Protein AF-A0A2V9ZLN4-F1 (afdb_monomer)

Radius of gyration: 21.61 Å; Cα contacts (8 Å, |Δi|>4): 252; chains: 1; bounding box: 45×54×57 Å

Solvent-accessible surface area (backbone atoms only — not comparable to full-atom values): 14907 Å² total; per-residue (Å²): 130,75,63,64,68,60,51,52,52,53,51,51,52,40,50,74,38,64,51,46,53,49,60,72,47,48,89,71,52,49,74,68,59,47,50,53,50,40,52,50,48,26,69,75,69,60,37,56,53,68,60,39,57,75,42,69,75,56,79,47,63,69,56,48,27,49,51,55,38,48,95,75,58,26,28,30,10,39,45,20,51,87,31,64,34,61,52,95,75,45,84,88,84,54,76,96,71,44,34,31,57,70,66,51,46,60,61,54,55,51,53,51,53,48,43,40,44,67,73,69,58,54,81,73,93,68,84,85,66,93,43,69,68,72,67,77,72,64,77,60,50,93,80,83,52,86,55,68,95,78,76,61,75,73,63,66,91,82,55,83,86,74,62,53,68,59,51,38,52,51,37,70,77,33,82,81,57,69,45,79,47,80,32,12,77,33,10,58,75,69,34,47,68,58,54,53,49,53,67,73,64,45,82,61,56,73,85,58,47,73,35,56,45,78,47,77,40,96,19,16,61,61,48,76,73,34,65,90,43,46,69,57,52,51,50,55,50,50,52,51,52,62,73,68,49,81,78,82,131

Nearest PDB structures (foldseek):
  7a4h-assembly1_BF  TM=5.283E-01  e=4.189E+00  Lambdavirus lambda
  5bq3-assembly4_D  TM=4.288E-01  e=8.549E+00  Schaalia dentiphila ATCC 17982
  5zyo-assembly2_D  TM=2.808E-01  e=5.985E+00  Escherichia coli K-12

Mean predicted aligned error: 6.32 Å

Foldseek 3Di:
DPDPVVLVVVVLCCCVPLLVVVVVCQPVDDPVSQVVLLVVCCVSLVFDSVLCVVCSVDDALQSSQQGNCVVVQWGAAQQFRVFIDHDPVGRDDDDRDGRVCVVPVVVVVVVVVCCCCPVVVDDDPDDDDPDPVVVVPDFDDLPPDTADPPPPDHDCPPDDRDCLQVVLVVCVVPVLDAEEAEAECRNNPCHPSNVVVSLVPSPDDPSSSVSYHYHYAPTGNPRVPPVVCVVVVVVVVVVNVVVSDDDDD

Secondary structure (DSSP, 8-state):
---HHHHHHHHHHHIIIIIHHHHHHGGG--HHHHHHHHHHHHHHH---HHHHHHTTT---HHHHHHHTBGGGTBEEPSS-TT-EE--TT-SSS-----HHHHHHHHHHHHHHHHIIIIIS----SS---SSGGGGS-----SSSSPPPTT-----STT-----HHHHHHHHHH-TT--EEEEEETT-SSS-HHHHHHHHHTS---HHHHTTEEEEEESS-SSGGG-GGGHHHHHHHHHHHHHHHS----

Structure (mmCIF, N/CA/C/O backbone):
data_AF-A0A2V9ZLN4-F1
#
_entry.id   AF-A0A2V9ZLN4-F1
#
loop_
_atom_site.group_PDB
_atom_site.id
_atom_site.type_symbol
_atom_site.label_atom_id
_atom_site.label_alt_id
_atom_site.label_comp_id
_atom_site.label_asym_id
_atom_site.label_entity_id
_atom_site.label_seq_id
_atom_site.pdbx_PDB_ins_code
_atom_site.Cartn_x
_atom_site.Cartn_y
_atom_site.Cartn_z
_atom_site.occupancy
_atom_site.B_iso_or_equiv
_atom_site.auth_seq_id
_atom_site.auth_comp_id
_atom_site.auth_asym_id
_atom_site.auth_atom_id
_atom_site.pdbx_PDB_model_num
ATOM 1 N N . MET A 1 1 ? -22.320 1.694 -6.713 1.00 47.25 1 MET A N 1
ATOM 2 C CA . MET A 1 1 ? -21.205 2.482 -6.149 1.00 47.25 1 MET A CA 1
ATOM 3 C C . MET A 1 1 ? -20.929 3.628 -7.096 1.00 47.25 1 MET A C 1
ATOM 5 O O . MET A 1 1 ? -20.948 3.410 -8.301 1.00 47.25 1 MET A O 1
ATOM 9 N N . GLN A 1 2 ? -20.765 4.831 -6.552 1.00 59.44 2 GLN A N 1
ATOM 10 C CA . GLN A 1 2 ? -20.242 5.986 -7.281 1.00 59.44 2 GLN A CA 1
ATOM 11 C C . GLN A 1 2 ? -18.880 5.629 -7.904 1.00 59.44 2 GLN A C 1
ATOM 13 O O . GLN A 1 2 ? -18.232 4.685 -7.458 1.00 59.44 2 GLN A O 1
ATOM 18 N N . ASP A 1 3 ? -18.493 6.346 -8.957 1.00 86.69 3 ASP A N 1
ATOM 19 C CA . ASP A 1 3 ? -17.202 6.233 -9.645 1.00 86.69 3 ASP A CA 1
ATOM 20 C C . ASP A 1 3 ? -16.037 5.970 -8.663 1.00 86.69 3 ASP A C 1
ATOM 22 O O . ASP A 1 3 ? -15.660 6.841 -7.877 1.00 86.69 3 ASP A O 1
ATOM 26 N N . ALA A 1 4 ? -15.477 4.753 -8.701 1.00 87.88 4 ALA A N 1
ATOM 27 C CA . ALA A 1 4 ? -14.423 4.322 -7.782 1.00 87.88 4 ALA A CA 1
ATOM 28 C C . ALA A 1 4 ? -13.141 5.158 -7.927 1.00 87.88 4 ALA A C 1
ATOM 30 O O . ALA A 1 4 ? -12.423 5.357 -6.948 1.00 87.88 4 ALA A O 1
ATOM 31 N N . GLY A 1 5 ? -12.859 5.675 -9.128 1.00 90.62 5 GLY A N 1
ATOM 32 C CA . GLY A 1 5 ? -11.740 6.584 -9.359 1.00 90.62 5 GLY A CA 1
ATOM 33 C C . GLY A 1 5 ? -11.952 7.906 -8.630 1.00 90.62 5 GLY A C 1
ATOM 34 O O . GLY A 1 5 ? -11.067 8.354 -7.898 1.00 90.62 5 GLY A O 1
ATOM 35 N N . ARG A 1 6 ? -13.157 8.475 -8.746 1.00 93.88 6 ARG A N 1
ATOM 36 C CA . ARG A 1 6 ? -13.540 9.695 -8.025 1.00 93.88 6 ARG A CA 1
ATOM 37 C C . ARG A 1 6 ? -13.456 9.512 -6.511 1.00 93.88 6 ARG A C 1
ATOM 39 O O . ARG A 1 6 ? -12.855 10.346 -5.841 1.00 93.88 6 ARG A O 1
ATOM 46 N N . THR A 1 7 ? -14.000 8.417 -5.979 1.00 94.00 7 THR A N 1
ATOM 47 C CA . THR A 1 7 ? -13.938 8.142 -4.536 1.00 94.00 7 THR A CA 1
ATOM 48 C C . THR A 1 7 ? -12.495 7.987 -4.053 1.00 94.00 7 THR A C 1
ATOM 50 O O . THR A 1 7 ? -12.144 8.548 -3.022 1.00 94.00 7 THR A O 1
ATOM 53 N N . ARG A 1 8 ? -11.614 7.300 -4.794 1.00 94.00 8 ARG A N 1
ATOM 54 C CA . ARG A 1 8 ? -10.193 7.189 -4.410 1.00 94.00 8 ARG A CA 1
ATOM 55 C C . ARG A 1 8 ? -9.497 8.550 -4.357 1.00 94.00 8 ARG A C 1
ATOM 57 O O . ARG A 1 8 ? -8.726 8.788 -3.434 1.00 94.00 8 ARG A O 1
ATOM 64 N N . GLN A 1 9 ? -9.763 9.435 -5.319 1.00 95.06 9 GLN A N 1
ATOM 65 C CA . GLN A 1 9 ? -9.191 10.786 -5.326 1.00 95.06 9 GLN A CA 1
ATOM 66 C C . GLN A 1 9 ? -9.690 11.624 -4.145 1.00 95.06 9 GLN A C 1
ATOM 68 O O . GLN A 1 9 ? -8.885 12.257 -3.467 1.00 95.06 9 GLN A O 1
ATOM 73 N N . GLU A 1 10 ? -10.995 11.583 -3.872 1.00 96.56 10 GLU A N 1
ATOM 74 C CA . GLU A 1 10 ? -11.614 12.239 -2.715 1.00 96.56 10 GLU A CA 1
ATOM 75 C C . GLU A 1 10 ? -10.978 11.765 -1.400 1.00 96.56 10 GLU A C 1
ATOM 77 O O . GLU A 1 10 ? -10.536 12.581 -0.590 1.00 96.56 10 GLU A O 1
ATOM 82 N N . VAL A 1 11 ? -10.857 10.447 -1.214 1.00 96.88 11 VAL A N 1
ATOM 83 C CA . VAL A 1 11 ? -10.265 9.856 -0.006 1.00 96.88 11 VAL A CA 1
ATOM 84 C C . VAL A 1 11 ? -8.781 10.189 0.113 1.00 96.88 11 VAL A C 1
ATOM 86 O O . VAL A 1 11 ? -8.325 10.503 1.208 1.00 96.88 11 VAL A O 1
ATOM 89 N N . ALA A 1 12 ? -8.026 10.173 -0.989 1.00 96.44 12 ALA A N 1
ATOM 90 C CA . ALA A 1 12 ? -6.611 10.538 -0.975 1.00 96.44 12 ALA A CA 1
ATOM 91 C C . ALA A 1 12 ? -6.402 12.003 -0.559 1.00 96.44 12 ALA A C 1
ATOM 93 O O . ALA A 1 12 ? -5.535 12.288 0.265 1.00 96.44 12 ALA A O 1
ATOM 94 N N . GLN A 1 13 ? -7.221 12.925 -1.076 1.00 97.44 13 GLN A N 1
ATOM 95 C CA . GLN A 1 13 ? -7.180 14.335 -0.678 1.00 97.44 13 GLN A CA 1
ATOM 96 C C . GLN A 1 13 ? -7.549 14.519 0.793 1.00 97.44 13 GLN A C 1
ATOM 98 O O . GLN A 1 13 ? -6.888 15.270 1.507 1.00 97.44 13 GLN A O 1
ATOM 103 N N . TRP A 1 14 ? -8.579 13.814 1.260 1.00 98.12 14 TRP A N 1
ATOM 104 C CA . TRP A 1 14 ? -8.990 13.866 2.657 1.00 98.12 14 TRP A CA 1
ATOM 105 C C . TRP A 1 14 ? -7.914 13.306 3.602 1.00 98.12 14 TRP A C 1
ATOM 107 O O . TRP A 1 14 ? -7.600 13.940 4.611 1.00 98.12 14 TRP A O 1
ATOM 117 N N . ALA A 1 15 ? -7.303 12.171 3.247 1.00 97.31 15 ALA A N 1
ATOM 118 C CA . ALA A 1 15 ? -6.240 11.533 4.020 1.00 97.31 15 ALA A CA 1
ATOM 119 C C . ALA A 1 15 ? -5.004 12.440 4.154 1.00 97.31 15 ALA A C 1
ATOM 121 O O . ALA A 1 15 ? -4.474 12.601 5.250 1.00 97.31 15 ALA A O 1
ATOM 122 N N . MET A 1 16 ? -4.589 13.074 3.052 1.00 96.81 16 MET A N 1
ATOM 123 C CA . MET A 1 16 ? -3.451 14.004 3.010 1.00 96.81 16 MET A CA 1
ATOM 124 C C . MET A 1 16 ? -3.762 15.397 3.578 1.00 96.81 16 MET A C 1
ATOM 126 O O . MET A 1 16 ? -2.852 16.205 3.747 1.00 96.81 16 MET A O 1
ATOM 130 N N . GLY A 1 17 ? -5.035 15.703 3.824 1.00 97.44 17 GLY A N 1
ATOM 131 C CA . GLY A 1 17 ? -5.495 16.999 4.305 1.00 97.44 17 GLY A CA 1
ATOM 132 C C . GLY A 1 17 ? -6.048 16.902 5.719 1.00 97.44 17 GLY A C 1
ATOM 133 O O . GLY A 1 17 ? -5.304 16.845 6.695 1.00 97.44 17 GLY A O 1
ATOM 134 N N . GLU A 1 18 ? -7.375 16.905 5.814 1.00 97.94 18 GLU A N 1
ATOM 135 C CA . GLU A 1 18 ? -8.121 16.970 7.074 1.00 97.94 18 GLU A CA 1
ATOM 136 C C . GLU A 1 18 ? -7.709 15.883 8.075 1.00 97.94 18 GLU A C 1
ATOM 138 O O . GLU A 1 18 ? -7.550 16.175 9.259 1.00 97.94 18 GLU A O 1
ATOM 143 N N . TYR A 1 19 ? -7.495 14.647 7.617 1.00 98.12 19 TYR A N 1
ATOM 144 C CA . TYR A 1 19 ? -7.103 13.557 8.508 1.00 98.12 19 TYR A CA 1
ATOM 145 C C . TYR A 1 19 ? -5.688 13.744 9.070 1.00 98.12 19 TYR A C 1
ATOM 147 O O . TYR A 1 19 ? -5.500 13.609 10.277 1.00 98.12 19 TYR A O 1
ATOM 155 N N . SER A 1 20 ? -4.713 14.133 8.238 1.00 97.06 20 SER A N 1
ATOM 156 C CA . SER A 1 20 ? -3.360 14.465 8.711 1.00 97.06 20 SER A CA 1
ATOM 157 C C . SER A 1 20 ? -3.393 15.593 9.744 1.00 97.06 20 SER A C 1
ATOM 159 O O . SER A 1 20 ? -2.807 15.464 10.812 1.00 97.06 20 SER A O 1
ATOM 161 N N . GLN A 1 21 ? -4.155 16.658 9.480 1.00 97.94 21 GLN A N 1
ATOM 162 C CA . GLN A 1 21 ? -4.293 17.783 10.412 1.00 97.94 21 GLN A CA 1
ATOM 163 C C . GLN A 1 21 ? -4.940 17.368 11.739 1.00 97.94 21 GLN A C 1
ATOM 165 O O . GLN A 1 21 ? -4.574 17.877 12.797 1.00 97.94 21 GLN A O 1
ATOM 170 N N . ALA A 1 22 ? -5.905 16.447 11.704 1.00 97.94 22 ALA A N 1
ATOM 171 C CA . ALA A 1 22 ? -6.493 15.900 12.918 1.00 97.94 22 ALA A CA 1
ATOM 172 C C . ALA A 1 22 ? -5.474 15.084 13.726 1.00 97.94 22 ALA A C 1
ATOM 174 O O . ALA A 1 22 ? -5.403 15.230 14.946 1.00 97.94 22 ALA A O 1
ATOM 175 N N . LEU A 1 23 ? -4.653 14.268 13.059 1.00 97.38 23 LEU A N 1
ATOM 176 C CA . LEU A 1 23 ? -3.573 13.531 13.718 1.00 97.38 23 LEU A CA 1
ATOM 177 C C . LEU A 1 23 ? -2.526 14.471 14.332 1.00 97.38 23 LEU A C 1
ATOM 179 O O . LEU A 1 23 ? -2.081 14.202 15.450 1.00 97.38 23 LEU A O 1
ATOM 183 N N . ASP A 1 24 ? -2.195 15.573 13.652 1.00 97.44 24 ASP A N 1
ATOM 184 C CA . ASP A 1 24 ? -1.259 16.598 14.134 1.00 97.44 24 ASP A CA 1
ATOM 185 C C . ASP A 1 24 ? -1.782 17.329 15.380 1.00 97.44 24 ASP A C 1
ATOM 187 O O . ASP A 1 24 ? -1.011 17.640 16.287 1.00 97.44 24 ASP A O 1
ATOM 191 N N . LYS A 1 25 ? -3.098 17.577 15.461 1.00 97.25 25 LYS A N 1
ATOM 192 C CA . LYS A 1 25 ? -3.733 18.156 16.659 1.00 97.25 25 LYS A CA 1
ATOM 193 C C . LYS A 1 25 ? -3.638 17.233 17.877 1.00 97.25 25 LYS A C 1
ATOM 195 O O . LYS A 1 25 ? -3.587 17.728 19.002 1.00 97.25 25 LYS A O 1
ATOM 200 N N . GLY A 1 26 ? -3.631 15.914 17.676 1.00 95.25 26 GLY A N 1
ATOM 201 C CA . GLY A 1 26 ? -3.575 14.937 18.764 1.00 95.25 26 GLY A CA 1
ATOM 202 C C . GLY A 1 26 ? -4.668 15.172 19.813 1.00 95.25 26 GLY A C 1
ATOM 203 O O . GLY A 1 26 ? -5.844 15.303 19.475 1.00 95.25 26 GLY A O 1
ATOM 204 N N . ASP A 1 27 ? -4.273 15.268 21.083 1.00 95.38 27 ASP A N 1
ATOM 205 C CA . ASP A 1 27 ? -5.194 15.449 22.217 1.00 95.38 27 ASP A CA 1
ATOM 206 C C . ASP A 1 27 ? -5.857 16.839 22.266 1.00 95.38 27 ASP A C 1
ATOM 208 O O . ASP A 1 27 ? -6.761 17.064 23.067 1.00 95.38 27 ASP A O 1
ATOM 212 N N . ALA A 1 28 ? -5.444 17.780 21.408 1.00 97.31 28 ALA A N 1
ATOM 213 C CA . ALA A 1 28 ? -6.091 19.086 21.288 1.00 97.31 28 ALA A CA 1
ATOM 214 C C . ALA A 1 28 ? -7.400 19.048 20.474 1.00 97.31 28 ALA A C 1
ATOM 216 O O . ALA A 1 28 ? -8.074 20.074 20.368 1.00 97.31 28 ALA A O 1
ATOM 217 N N . LEU A 1 29 ? -7.759 17.902 19.880 1.00 97.56 29 LEU A N 1
ATOM 218 C CA . LEU A 1 29 ? -9.040 17.725 19.196 1.00 97.56 29 LEU A CA 1
ATOM 219 C C . LEU A 1 29 ? -10.208 17.877 20.174 1.00 97.56 29 LEU A C 1
ATOM 221 O O . LEU A 1 29 ? -10.271 17.214 21.210 1.00 97.56 29 LEU A O 1
ATOM 225 N N . THR A 1 30 ? -11.185 18.699 19.803 1.00 98.00 30 THR A N 1
ATOM 226 C CA .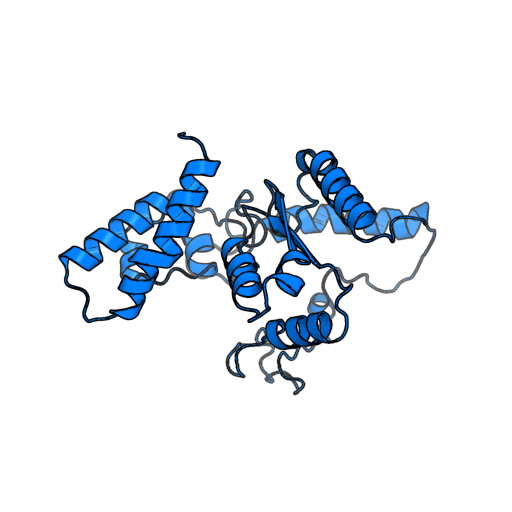 THR A 1 30 ? -12.466 18.735 20.514 1.00 98.00 30 THR A CA 1
ATOM 227 C C . THR A 1 30 ? -13.231 17.415 20.323 1.00 98.00 30 THR A C 1
ATOM 229 O O . THR A 1 30 ? -13.012 16.711 19.329 1.00 98.00 30 THR A O 1
ATOM 232 N N . PRO A 1 31 ? -14.166 17.065 21.229 1.00 97.75 31 PRO A N 1
ATOM 233 C CA . PRO A 1 31 ? -14.992 15.866 21.074 1.00 97.75 31 PRO A CA 1
ATOM 234 C C . PRO A 1 31 ? -15.741 15.807 19.733 1.00 97.75 31 PRO A C 1
ATOM 236 O O . PRO A 1 31 ? -15.788 14.749 19.105 1.00 97.75 31 PRO A O 1
ATOM 239 N N . ASP A 1 32 ? -16.256 16.945 19.259 1.00 98.06 32 ASP A N 1
ATOM 240 C CA . ASP A 1 32 ? -16.991 17.036 17.992 1.00 98.06 32 ASP A CA 1
ATOM 241 C C . ASP A 1 32 ? -16.074 16.830 16.777 1.00 98.06 32 ASP A C 1
ATOM 243 O O . ASP A 1 32 ? -16.421 16.092 15.852 1.00 98.06 32 ASP A O 1
ATOM 247 N N . GLU A 1 33 ? -14.874 17.426 16.783 1.00 97.81 33 GLU A N 1
ATOM 248 C CA . GLU A 1 33 ? -13.878 17.195 15.729 1.00 97.81 33 GLU A CA 1
ATOM 249 C C . GLU A 1 33 ? -13.446 15.728 15.695 1.00 97.81 33 GLU A C 1
ATOM 251 O O . GLU A 1 33 ? -13.380 15.128 14.622 1.00 97.81 33 GLU A O 1
ATOM 256 N N . ARG A 1 34 ? -13.192 15.123 16.862 1.00 98.31 34 ARG A N 1
ATOM 257 C CA . ARG A 1 34 ? -12.823 13.708 16.956 1.00 98.31 34 ARG A CA 1
ATOM 258 C C . ARG A 1 34 ? -13.913 12.815 16.368 1.00 98.31 34 ARG A C 1
ATOM 260 O O . ARG A 1 34 ? -13.605 11.944 15.555 1.00 98.31 34 ARG A O 1
ATOM 267 N N . LEU A 1 35 ? -15.173 13.050 16.736 1.00 98.19 35 LEU A N 1
ATOM 268 C CA . LEU A 1 35 ? -16.304 12.276 16.230 1.00 98.19 35 LEU A CA 1
ATOM 269 C C . LEU A 1 35 ? -16.445 12.409 14.706 1.00 98.19 35 LEU A C 1
ATOM 271 O O . LEU A 1 35 ? -16.648 11.407 14.022 1.00 98.19 35 LEU A O 1
ATOM 275 N N . ALA A 1 36 ? -16.251 13.610 14.155 1.00 98.19 36 ALA A N 1
ATOM 276 C CA . ALA A 1 36 ? -16.278 13.827 12.709 1.00 98.19 36 ALA A CA 1
ATOM 277 C C . ALA A 1 36 ? -15.190 13.026 11.965 1.00 98.19 36 ALA A C 1
ATOM 279 O O . ALA A 1 36 ? -15.448 12.482 10.885 1.00 98.19 36 ALA A O 1
ATOM 280 N N . ILE A 1 37 ? -13.987 12.909 12.542 1.00 98.50 37 ILE A N 1
ATOM 281 C CA . ILE A 1 37 ? -12.906 12.094 11.968 1.00 98.50 37 ILE A CA 1
ATOM 282 C C . ILE A 1 37 ? -13.224 10.602 12.072 1.00 98.50 37 ILE A C 1
ATOM 284 O O . ILE A 1 37 ? -13.045 9.884 11.088 1.00 98.50 37 ILE A O 1
ATOM 288 N N . ILE A 1 38 ? -13.748 10.139 13.212 1.00 98.62 38 ILE A N 1
ATOM 289 C CA . ILE A 1 38 ? -14.201 8.750 13.390 1.00 98.62 38 ILE A CA 1
ATOM 290 C C . ILE A 1 38 ? -15.258 8.393 12.339 1.00 98.62 38 ILE A C 1
ATOM 292 O O . ILE A 1 38 ? -15.164 7.349 11.693 1.00 98.62 38 ILE A O 1
ATOM 296 N N . ASP A 1 39 ? -16.229 9.277 12.112 1.00 98.50 39 ASP A N 1
ATOM 297 C CA . ASP A 1 39 ? -17.304 9.068 11.144 1.00 98.50 39 ASP A CA 1
ATOM 298 C C . ASP A 1 39 ? -16.784 8.949 9.708 1.00 98.50 39 ASP A C 1
ATOM 300 O O . ASP A 1 39 ? -17.212 8.062 8.961 1.00 98.50 39 ASP A O 1
ATOM 304 N N . LYS A 1 40 ? -15.835 9.807 9.317 1.00 98.12 40 LYS A N 1
ATOM 305 C CA . LYS A 1 40 ? -15.211 9.743 7.988 1.00 98.12 40 LYS A CA 1
ATOM 306 C C . LYS A 1 40 ? -14.305 8.525 7.832 1.00 98.12 40 LYS A C 1
ATOM 308 O O . LYS A 1 40 ? -14.374 7.867 6.794 1.00 98.12 40 LYS A O 1
ATOM 313 N N . LEU A 1 41 ? -13.522 8.169 8.855 1.00 98.25 41 LEU A N 1
ATOM 314 C CA . LEU A 1 41 ? -12.728 6.939 8.853 1.00 98.25 41 LEU A CA 1
ATOM 315 C C . LEU A 1 41 ? -13.627 5.715 8.689 1.00 98.25 41 LEU A C 1
ATOM 317 O O . LEU A 1 41 ? -13.372 4.904 7.802 1.00 98.25 41 LEU A O 1
ATOM 321 N N . ALA A 1 42 ? -14.708 5.603 9.462 1.00 98.25 42 ALA A N 1
ATOM 322 C CA . ALA A 1 42 ? -15.653 4.495 9.347 1.00 98.25 42 ALA A CA 1
ATOM 323 C C . ALA A 1 42 ? -16.284 4.437 7.948 1.00 98.25 42 ALA A C 1
ATOM 325 O O . ALA A 1 42 ? -16.351 3.370 7.339 1.00 98.25 42 ALA A O 1
ATOM 326 N N . ARG A 1 43 ? -16.671 5.592 7.387 1.00 97.31 43 ARG A N 1
ATOM 327 C CA . ARG A 1 43 ? -17.223 5.690 6.028 1.00 97.31 43 ARG A CA 1
ATOM 328 C C . ARG A 1 43 ? -16.244 5.219 4.949 1.00 97.31 43 ARG A C 1
ATOM 330 O O . ARG A 1 43 ? -16.670 4.543 4.018 1.00 97.31 43 ARG A O 1
ATOM 337 N N . TYR A 1 44 ? -14.973 5.612 5.027 1.00 96.50 44 TYR A N 1
ATOM 338 C CA . TYR A 1 44 ? -13.990 5.316 3.979 1.00 96.50 44 TYR A CA 1
ATOM 339 C C . TYR A 1 44 ? -13.318 3.955 4.125 1.00 96.50 44 TYR A C 1
ATOM 341 O O . TYR A 1 44 ? -12.940 3.357 3.121 1.00 96.50 44 TYR A O 1
ATOM 349 N N . THR A 1 45 ? -13.164 3.468 5.355 1.00 95.81 45 THR A N 1
ATOM 350 C CA . THR A 1 45 ? -12.467 2.207 5.636 1.00 95.81 45 THR A CA 1
ATOM 351 C C . THR A 1 45 ? -13.423 1.034 5.812 1.00 95.81 45 THR A C 1
ATOM 353 O O . THR A 1 45 ? -13.022 -0.097 5.570 1.00 95.81 45 THR A O 1
ATOM 356 N N . GLY A 1 46 ? -14.669 1.282 6.225 1.00 96.56 46 GLY A N 1
ATOM 357 C CA . GLY A 1 46 ? -15.614 0.241 6.633 1.00 96.56 46 GLY A CA 1
ATOM 358 C C . GLY A 1 46 ? -15.377 -0.300 8.047 1.00 96.56 46 GLY A C 1
ATOM 359 O O . GLY A 1 46 ? -16.116 -1.178 8.481 1.00 96.56 46 GLY A O 1
ATOM 360 N N . LEU A 1 47 ? -14.377 0.208 8.780 1.00 97.94 47 LEU A N 1
ATOM 361 C CA . LEU A 1 47 ? -14.119 -0.206 10.158 1.00 97.94 47 LEU A CA 1
ATOM 362 C C . LEU A 1 47 ? -15.216 0.275 11.113 1.00 97.94 47 LEU A C 1
ATOM 364 O O . LEU A 1 47 ? -15.805 1.346 10.948 1.00 97.94 47 LEU A O 1
ATOM 368 N N . ASN A 1 48 ? -15.436 -0.508 12.169 1.00 97.50 48 ASN A N 1
ATOM 369 C CA . ASN A 1 48 ? -16.297 -0.113 13.275 1.00 97.50 48 ASN A CA 1
ATOM 370 C C . ASN A 1 48 ? -15.712 1.124 13.989 1.00 97.50 48 ASN A C 1
ATOM 372 O O . ASN A 1 48 ? -14.514 1.176 14.276 1.00 97.50 48 ASN A O 1
ATOM 376 N N . LYS A 1 49 ? -16.572 2.101 14.299 1.00 98.12 49 LYS A N 1
ATOM 377 C CA . LYS A 1 49 ? -16.213 3.340 15.002 1.00 98.12 49 LYS A CA 1
ATOM 378 C C . LYS A 1 49 ? -15.522 3.089 16.342 1.00 98.12 49 LYS A C 1
ATOM 380 O O . LYS A 1 49 ? -14.553 3.776 16.637 1.00 98.12 49 LYS A O 1
ATOM 385 N N . ASP A 1 50 ? -15.953 2.080 17.093 1.00 97.50 50 ASP A N 1
ATOM 386 C CA . ASP A 1 50 ? -15.365 1.734 18.390 1.00 97.50 50 ASP A CA 1
ATOM 387 C C . ASP A 1 50 ? -13.912 1.272 18.225 1.00 97.50 50 ASP A C 1
ATOM 389 O O . ASP A 1 50 ? -13.036 1.659 18.991 1.00 97.50 50 ASP A O 1
ATOM 393 N N . ILE A 1 51 ? -13.625 0.502 17.170 1.00 96.81 51 ILE A N 1
ATOM 394 C CA . ILE A 1 51 ? -12.258 0.074 16.843 1.00 96.81 51 ILE A CA 1
ATOM 395 C C . ILE A 1 51 ? -11.396 1.276 16.443 1.00 96.81 51 ILE A C 1
ATOM 397 O O . ILE A 1 51 ? -10.238 1.364 16.844 1.00 96.81 51 ILE A O 1
ATOM 401 N N . ILE A 1 52 ? -11.953 2.216 15.676 1.00 98.31 52 ILE A N 1
ATOM 402 C CA . ILE A 1 52 ? -11.257 3.443 15.265 1.00 98.31 52 ILE A CA 1
ATOM 403 C C . ILE A 1 52 ? -10.936 4.327 16.478 1.00 98.31 52 ILE A C 1
ATOM 405 O O . ILE A 1 52 ? -9.835 4.878 16.569 1.00 98.31 52 ILE A O 1
ATOM 409 N N . ASP A 1 53 ? -11.883 4.460 17.405 1.00 97.06 53 ASP A N 1
ATOM 410 C CA . ASP A 1 53 ? -11.707 5.253 18.618 1.00 97.06 53 ASP A CA 1
ATOM 411 C C . ASP A 1 53 ? -10.666 4.624 19.553 1.00 97.06 53 ASP A C 1
ATOM 413 O O . ASP A 1 53 ? -9.737 5.311 19.986 1.00 97.06 53 ASP A O 1
ATOM 417 N N . LEU A 1 54 ? -10.739 3.301 19.763 1.00 96.19 54 LEU A N 1
ATOM 418 C CA . LEU A 1 54 ? -9.740 2.527 20.512 1.00 96.19 54 LEU A CA 1
ATOM 419 C C . LEU A 1 54 ? -8.340 2.623 19.891 1.00 96.19 54 LEU A C 1
ATOM 421 O O . LEU A 1 54 ? -7.348 2.688 20.614 1.00 96.19 54 LEU A O 1
ATOM 425 N N . ALA A 1 55 ? -8.249 2.683 18.560 1.00 96.38 55 ALA A N 1
ATOM 426 C CA . ALA A 1 55 ? -6.995 2.896 17.837 1.00 96.38 55 ALA A CA 1
ATOM 427 C C . ALA A 1 55 ? -6.463 4.339 17.945 1.00 96.38 55 ALA A C 1
ATOM 429 O O . ALA A 1 55 ? -5.443 4.673 17.341 1.00 96.38 55 ALA A O 1
ATOM 430 N N . ASN A 1 56 ? -7.158 5.225 18.662 1.00 96.81 56 ASN A N 1
ATOM 431 C CA . ASN A 1 56 ? -6.875 6.653 18.732 1.00 96.81 56 ASN A CA 1
ATOM 432 C C . ASN A 1 56 ? -6.672 7.281 17.345 1.00 96.81 56 ASN A C 1
ATOM 434 O O . ASN A 1 56 ? -5.670 7.959 17.086 1.00 96.81 56 ASN A O 1
ATOM 438 N N . LEU A 1 57 ? -7.615 6.987 16.443 1.00 97.69 57 LEU A N 1
ATOM 439 C CA . LEU A 1 57 ? -7.620 7.390 15.037 1.00 97.69 57 LEU A CA 1
ATOM 440 C C . LEU A 1 57 ? -6.466 6.810 14.203 1.00 97.69 57 LEU A C 1
ATOM 442 O O . LEU A 1 57 ? -6.452 7.043 13.008 1.00 97.69 57 LEU A O 1
ATOM 446 N N . ARG A 1 58 ? -5.516 6.051 14.769 1.00 96.44 58 ARG A N 1
ATOM 447 C CA . ARG A 1 58 ? -4.316 5.547 14.078 1.00 96.44 58 ARG A CA 1
ATOM 448 C C . ARG A 1 58 ? -4.498 4.095 13.661 1.00 96.44 58 ARG A C 1
ATOM 450 O O . ARG A 1 58 ? -4.162 3.162 14.384 1.00 96.44 58 ARG A O 1
ATOM 457 N N . ILE A 1 59 ? -5.027 3.915 12.460 1.00 94.81 59 ILE A N 1
ATOM 458 C CA . ILE A 1 59 ? -5.264 2.594 11.879 1.00 94.81 59 ILE A CA 1
ATOM 459 C C . ILE A 1 59 ? -3.988 2.119 11.186 1.00 94.81 59 ILE A C 1
ATOM 461 O O . ILE A 1 59 ? -3.645 2.599 10.105 1.00 94.81 59 ILE A O 1
ATOM 465 N N . ASP A 1 60 ? -3.294 1.160 11.794 1.00 92.25 60 ASP A N 1
ATOM 466 C CA . ASP A 1 60 ? -2.235 0.432 11.102 1.00 92.25 60 ASP A CA 1
ATOM 467 C C . ASP A 1 60 ? -2.801 -0.716 10.243 1.00 92.25 60 ASP A C 1
ATOM 469 O O . ASP A 1 60 ? -3.960 -1.127 10.356 1.00 92.25 60 ASP A O 1
ATOM 473 N N . VAL A 1 61 ? -1.959 -1.250 9.357 1.00 92.94 61 VAL A N 1
ATOM 474 C CA . VAL A 1 61 ? -2.342 -2.313 8.416 1.00 92.94 61 VAL A CA 1
ATOM 475 C C . VAL A 1 61 ? -2.757 -3.601 9.129 1.00 92.94 61 VAL A C 1
ATOM 477 O O . VAL A 1 61 ? -3.657 -4.296 8.657 1.00 92.94 61 VAL A O 1
ATOM 480 N N . ARG A 1 62 ? -2.125 -3.949 10.256 1.00 92.31 62 ARG A N 1
ATOM 481 C CA . ARG A 1 62 ? -2.461 -5.164 11.014 1.00 92.31 62 ARG A CA 1
ATOM 482 C C . ARG A 1 62 ? -3.831 -5.019 11.662 1.00 92.31 62 ARG A C 1
ATOM 484 O O . ARG A 1 62 ? -4.623 -5.951 11.581 1.00 92.31 62 ARG A O 1
ATOM 491 N N . LEU A 1 63 ? -4.122 -3.853 12.233 1.00 94.19 63 LEU A N 1
ATOM 492 C CA . LEU A 1 63 ? -5.425 -3.523 12.796 1.00 94.19 63 LEU A CA 1
ATOM 493 C C . LEU A 1 63 ? -6.506 -3.568 11.713 1.00 94.19 63 LEU A C 1
ATOM 495 O O . LEU A 1 63 ? -7.497 -4.279 11.872 1.00 94.19 63 LEU A O 1
ATOM 499 N N . PHE A 1 64 ? -6.294 -2.888 10.583 1.00 96.69 64 PHE A N 1
ATOM 500 C CA . PHE A 1 64 ? -7.254 -2.882 9.477 1.00 96.69 64 PHE A CA 1
ATOM 501 C C . PHE A 1 64 ? -7.545 -4.300 8.964 1.00 96.69 64 PHE A C 1
ATOM 503 O O . PHE A 1 64 ? -8.702 -4.707 8.873 1.00 96.69 64 PHE A O 1
ATOM 510 N N . THR A 1 65 ? -6.497 -5.081 8.681 1.00 96.06 65 THR A N 1
ATOM 511 C CA . THR A 1 65 ? -6.641 -6.444 8.138 1.00 96.06 65 THR A CA 1
ATOM 512 C C . THR A 1 65 ? -7.254 -7.438 9.120 1.00 96.06 65 THR A C 1
ATOM 514 O O . THR A 1 65 ? -7.847 -8.429 8.695 1.00 96.06 65 THR A O 1
ATOM 517 N N . HIS A 1 66 ? -7.129 -7.181 10.422 1.00 95.12 66 HIS A N 1
ATOM 518 C CA . HIS A 1 66 ? -7.726 -8.002 11.465 1.00 95.12 66 HIS A CA 1
ATOM 519 C C . HIS A 1 66 ? -9.208 -7.675 11.678 1.00 95.12 66 HIS A C 1
ATOM 521 O O . HIS A 1 66 ? -10.025 -8.587 11.743 1.00 95.12 66 HIS A O 1
ATOM 527 N N . TYR A 1 67 ? -9.566 -6.391 11.770 1.00 96.06 67 TYR A N 1
ATOM 528 C CA . TYR A 1 67 ? -10.885 -5.985 12.263 1.00 96.06 67 TYR A CA 1
ATOM 529 C C . TYR A 1 67 ? -11.916 -5.636 11.184 1.00 96.06 67 TYR A C 1
ATOM 531 O O . TYR A 1 67 ? -13.099 -5.570 11.513 1.00 96.06 67 TYR A O 1
ATOM 539 N N . LEU A 1 68 ? -11.525 -5.442 9.915 1.00 97.12 68 LEU A N 1
ATOM 540 C CA . LEU A 1 68 ? -12.466 -5.020 8.865 1.00 97.12 68 LEU A CA 1
ATOM 541 C C . LEU A 1 68 ? -13.663 -5.968 8.699 1.00 97.12 68 LEU A C 1
ATOM 543 O O . LEU A 1 68 ? -14.778 -5.502 8.502 1.00 97.12 68 LEU A O 1
ATOM 547 N N . LEU A 1 69 ? -13.429 -7.281 8.782 1.00 96.94 69 LEU A N 1
ATOM 548 C CA . LEU A 1 69 ? -14.447 -8.325 8.596 1.00 96.94 69 LEU A CA 1
ATOM 549 C C . LEU A 1 69 ? -14.626 -9.178 9.863 1.00 96.9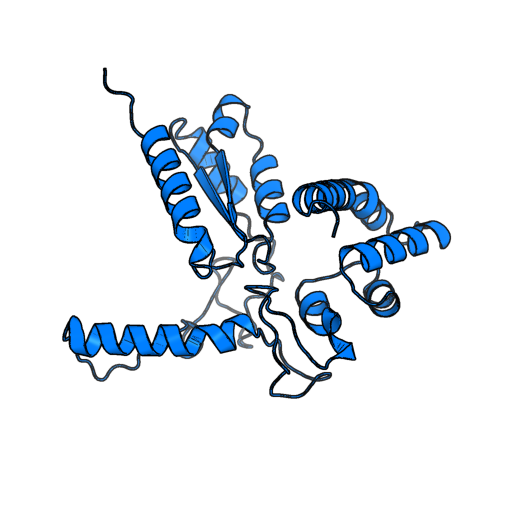4 69 LEU A C 1
ATOM 551 O O . LEU A 1 69 ? -14.884 -10.386 9.798 1.00 96.94 69 LEU A O 1
ATOM 555 N N . ALA A 1 70 ? -14.452 -8.552 11.032 1.00 94.88 70 ALA A N 1
ATOM 556 C CA . ALA A 1 70 ? -14.547 -9.220 12.328 1.00 94.88 70 ALA A CA 1
ATOM 557 C C . ALA A 1 70 ? -15.928 -9.851 12.574 1.00 94.88 70 ALA A C 1
ATOM 559 O O . ALA A 1 70 ? -16.027 -10.941 13.138 1.00 94.88 70 ALA A O 1
ATOM 560 N N . ASP A 1 71 ? -16.992 -9.201 12.098 1.00 94.75 71 ASP A N 1
ATOM 561 C CA . ASP A 1 71 ? -18.379 -9.677 12.149 1.00 94.75 71 ASP A CA 1
ATOM 562 C C . ASP A 1 71 ? -18.584 -11.002 11.392 1.00 94.75 71 ASP A C 1
ATOM 564 O O . ASP A 1 71 ? -19.419 -11.824 11.770 1.00 94.75 71 ASP A O 1
ATOM 568 N N . GLN A 1 72 ? -17.766 -11.239 10.367 1.00 95.81 72 GLN A N 1
ATOM 569 C CA . GLN A 1 72 ? -17.755 -12.453 9.551 1.00 95.81 72 GLN A CA 1
ATOM 570 C C . GLN A 1 72 ? -16.706 -13.475 10.010 1.00 95.81 72 GLN A C 1
ATOM 572 O O . GLN A 1 72 ? -16.611 -14.554 9.424 1.00 95.81 72 GLN A O 1
ATOM 577 N N . LYS A 1 73 ? -15.930 -13.171 11.063 1.00 94.56 73 LYS A N 1
ATOM 578 C CA . LYS A 1 73 ? -14.785 -13.975 11.531 1.00 94.56 73 LYS A CA 1
ATOM 579 C C . LYS A 1 73 ? -13.729 -14.197 10.438 1.00 94.56 73 LYS A C 1
ATOM 581 O O . LYS A 1 73 ? -13.115 -15.264 10.369 1.00 94.56 73 LYS A O 1
ATOM 586 N N . LEU A 1 74 ? -13.524 -13.195 9.581 1.00 96.31 74 LEU A N 1
ATOM 587 C CA . LEU A 1 74 ? -12.550 -13.230 8.491 1.00 96.31 74 LEU A CA 1
ATOM 588 C C . LEU A 1 74 ? -11.441 -12.201 8.712 1.00 96.31 74 LEU A C 1
ATOM 590 O O . LEU A 1 74 ? -11.680 -11.101 9.203 1.00 96.31 74 LEU A O 1
ATOM 594 N N . ARG A 1 75 ? -10.232 -12.551 8.270 1.00 95.75 75 ARG A N 1
ATOM 595 C CA . ARG A 1 75 ? -9.135 -11.606 8.052 1.00 95.75 75 ARG A CA 1
ATOM 596 C C . ARG A 1 75 ? -9.071 -11.199 6.587 1.00 95.75 75 ARG A C 1
ATOM 598 O O . ARG A 1 75 ? -9.460 -11.965 5.704 1.00 95.75 75 ARG A O 1
ATOM 605 N N . VAL A 1 76 ? -8.530 -10.012 6.347 1.00 97.25 76 VAL A N 1
ATOM 606 C CA . VAL A 1 76 ? -8.263 -9.453 5.018 1.00 97.25 76 VAL A CA 1
ATOM 607 C C . VAL A 1 76 ? -6.779 -9.591 4.688 1.00 97.25 76 VAL A C 1
ATOM 609 O O . VAL A 1 76 ? -5.922 -9.504 5.565 1.00 97.25 76 VAL A O 1
ATOM 612 N N . GLY A 1 77 ? -6.465 -9.823 3.418 1.00 97.25 77 GLY A N 1
ATOM 613 C CA . GLY A 1 77 ? -5.100 -9.917 2.929 1.00 97.25 77 GLY A CA 1
ATOM 614 C C . GLY A 1 77 ? -4.317 -8.613 3.087 1.00 97.25 77 GLY A C 1
ATOM 615 O O . GLY A 1 77 ? -4.808 -7.540 2.743 1.00 97.25 77 GLY A O 1
ATOM 616 N N . ARG A 1 78 ? -3.071 -8.697 3.571 1.00 96.56 78 ARG A N 1
ATOM 617 C CA . ARG A 1 78 ? -2.148 -7.547 3.589 1.00 96.56 78 ARG A CA 1
ATOM 618 C C . ARG A 1 78 ? -1.538 -7.321 2.214 1.00 96.56 78 ARG A C 1
ATOM 620 O O . ARG A 1 78 ? -1.430 -6.179 1.780 1.00 96.56 78 ARG A O 1
ATOM 627 N N . TYR A 1 79 ? -1.108 -8.387 1.542 1.00 96.50 79 TYR A N 1
ATOM 628 C CA . TYR A 1 79 ? -0.603 -8.254 0.180 1.00 96.50 79 TYR A CA 1
ATOM 629 C C . TYR A 1 79 ? -1.714 -7.950 -0.821 1.00 96.50 79 TYR A C 1
ATOM 631 O O . TYR A 1 79 ? -1.461 -7.247 -1.788 1.00 96.50 79 TYR A O 1
ATOM 639 N N . ASP A 1 80 ? -2.931 -8.442 -0.619 1.00 97.25 80 ASP A N 1
ATOM 640 C CA . ASP A 1 80 ? -4.047 -8.126 -1.501 1.00 97.25 80 ASP A CA 1
ATOM 641 C C . ASP A 1 80 ? -5.367 -8.161 -0.728 1.00 97.25 80 ASP A C 1
ATOM 643 O O . ASP A 1 80 ? -5.865 -9.226 -0.360 1.00 97.25 80 ASP A O 1
ATOM 647 N N . GLY A 1 81 ? -5.952 -6.983 -0.505 1.00 96.50 81 GLY A N 1
ATOM 648 C CA . GLY A 1 81 ? -7.186 -6.823 0.268 1.00 96.50 81 GLY A CA 1
ATOM 649 C C . GLY A 1 81 ? -8.425 -7.512 -0.320 1.00 96.50 81 GLY A C 1
ATOM 650 O O . GLY A 1 81 ? -9.473 -7.522 0.320 1.00 96.50 81 GLY A O 1
ATOM 651 N N . ARG A 1 82 ? -8.336 -8.098 -1.522 1.00 95.69 82 ARG A N 1
ATOM 652 C CA . ARG A 1 82 ? -9.411 -8.915 -2.112 1.00 95.69 82 ARG A CA 1
ATOM 653 C C . ARG A 1 82 ? -9.437 -10.341 -1.564 1.00 95.69 82 ARG A C 1
ATOM 655 O O . ARG A 1 82 ? -10.446 -11.024 -1.712 1.00 95.69 82 ARG A O 1
ATOM 662 N N . PHE A 1 83 ? -8.339 -10.798 -0.964 1.00 97.00 83 PHE A N 1
ATOM 663 C CA . PHE A 1 83 ? -8.248 -12.120 -0.359 1.00 97.00 83 PHE A CA 1
ATOM 664 C C . PHE A 1 83 ? -8.740 -12.061 1.078 1.00 97.00 83 PHE A C 1
ATOM 666 O O . PHE A 1 83 ? -8.346 -11.188 1.853 1.00 97.00 83 PHE A O 1
ATOM 673 N N . THR A 1 84 ? -9.570 -13.027 1.451 1.00 97.62 84 THR A N 1
ATOM 674 C CA . THR A 1 84 ? -10.048 -13.188 2.820 1.00 97.62 84 THR A CA 1
ATOM 675 C C . THR A 1 84 ? -10.000 -14.653 3.216 1.00 97.62 84 THR A C 1
ATOM 677 O O . THR A 1 84 ? -10.073 -15.547 2.370 1.00 97.62 84 THR A O 1
ATOM 680 N N . ALA A 1 85 ? -9.813 -14.907 4.506 1.00 96.75 85 ALA A N 1
ATOM 681 C CA . ALA A 1 85 ? -9.869 -16.246 5.076 1.00 96.75 85 ALA A CA 1
ATOM 682 C C . ALA A 1 85 ? -10.110 -16.159 6.588 1.00 96.75 85 ALA A C 1
ATOM 684 O O . ALA A 1 85 ? -9.721 -15.162 7.207 1.00 96.75 85 ALA A O 1
ATOM 685 N N . PRO A 1 86 ? -10.719 -17.186 7.203 1.00 95.75 86 PRO A N 1
ATOM 686 C CA . PRO A 1 86 ? -10.663 -17.326 8.647 1.00 95.75 86 PRO A CA 1
ATOM 687 C C . PRO A 1 86 ? -9.207 -17.499 9.083 1.00 95.75 86 PRO A C 1
ATOM 689 O O . PRO A 1 86 ? -8.389 -18.086 8.370 1.00 95.75 86 PRO A O 1
ATOM 692 N N . ASP A 1 87 ? -8.885 -16.992 10.264 1.00 92.75 87 ASP A N 1
ATOM 693 C CA . ASP A 1 87 ? -7.582 -17.236 10.863 1.00 92.75 87 ASP A CA 1
ATOM 694 C C . ASP A 1 87 ? -7.501 -18.695 11.355 1.00 92.75 87 ASP A C 1
ATOM 696 O O . ASP A 1 87 ? -8.385 -19.134 12.101 1.00 92.75 87 ASP A O 1
ATOM 700 N N . PRO A 1 88 ? -6.469 -19.464 10.957 1.00 91.44 88 PRO A N 1
ATOM 701 C CA . PRO A 1 88 ? -6.347 -20.875 11.319 1.00 91.44 88 PRO A CA 1
ATOM 702 C C . PRO A 1 88 ? -6.181 -21.119 12.827 1.00 91.44 88 PRO A C 1
ATOM 704 O O . PRO A 1 88 ? -6.446 -22.228 13.285 1.00 91.44 88 PRO A O 1
ATOM 707 N N . ASN A 1 89 ? -5.763 -20.109 13.595 1.00 90.19 89 ASN A N 1
ATOM 708 C CA . ASN A 1 89 ? -5.513 -20.219 15.032 1.00 90.19 89 ASN A CA 1
ATOM 709 C C . ASN A 1 89 ? -6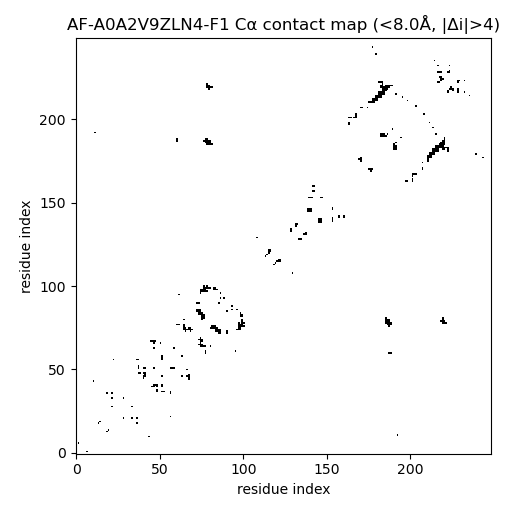.627 -19.579 15.889 1.00 90.19 89 ASN A C 1
ATOM 711 O O . ASN A 1 89 ? -6.491 -19.503 17.108 1.00 90.19 89 ASN A O 1
ATOM 715 N N . GLY A 1 90 ? -7.729 -19.125 15.277 1.00 88.81 90 GLY A N 1
ATOM 716 C CA . GLY A 1 90 ? -8.809 -18.393 15.953 1.00 88.81 90 GLY A CA 1
ATOM 717 C C . GLY A 1 90 ? -8.751 -16.877 15.725 1.00 88.81 90 GLY A C 1
ATOM 718 O O . GLY A 1 90 ? -7.853 -16.372 15.073 1.00 88.81 90 GLY A O 1
ATOM 719 N N . PHE A 1 91 ? -9.743 -16.121 16.200 1.00 87.94 91 PHE A N 1
ATOM 720 C CA . PHE A 1 91 ? -9.838 -14.698 15.836 1.00 87.94 91 PHE A CA 1
ATOM 721 C C . PHE A 1 91 ? -9.049 -13.762 16.764 1.00 87.94 91 PHE A C 1
ATOM 723 O O . PHE A 1 91 ? -8.312 -12.928 16.265 1.00 87.94 91 PHE A O 1
ATOM 730 N N . PHE A 1 92 ? -9.173 -13.888 18.090 1.00 83.06 92 PHE A N 1
ATOM 731 C CA . PHE A 1 92 ? -8.693 -12.857 19.027 1.00 83.06 92 PHE A CA 1
ATOM 732 C C . PHE A 1 92 ? -7.201 -12.949 19.395 1.00 83.06 92 PHE A C 1
ATOM 734 O O . PHE A 1 92 ? -6.516 -11.932 19.380 1.00 83.06 92 PHE A O 1
ATOM 741 N N . ASP A 1 93 ? -6.679 -14.149 19.668 1.00 76.12 93 ASP A N 1
ATOM 742 C CA . ASP A 1 93 ? -5.319 -14.338 20.204 1.00 76.12 93 ASP A CA 1
ATOM 743 C C . ASP A 1 93 ? -4.400 -15.038 19.201 1.00 76.12 93 ASP A C 1
ATOM 745 O O . ASP A 1 93 ? -3.915 -16.148 19.431 1.00 76.12 93 ASP A O 1
ATOM 749 N N . THR A 1 94 ? -4.169 -14.403 18.050 1.00 77.69 94 THR A N 1
ATOM 750 C CA . THR A 1 94 ? -3.365 -15.016 16.988 1.00 77.69 94 THR A CA 1
ATOM 751 C C . THR A 1 94 ? -2.255 -14.135 16.456 1.00 77.69 94 THR A C 1
ATOM 753 O O . THR A 1 94 ? -2.326 -12.903 16.405 1.00 77.69 94 THR A O 1
ATOM 756 N N . GLN A 1 95 ? -1.192 -14.811 16.020 1.00 85.19 95 GLN A N 1
ATOM 757 C CA . GLN A 1 95 ? -0.120 -14.183 15.267 1.00 85.19 95 GLN A CA 1
ATOM 758 C C . GLN A 1 95 ? -0.657 -13.575 13.969 1.00 85.19 95 GLN A C 1
ATOM 760 O O . GLN A 1 95 ? -1.738 -13.905 13.485 1.00 85.19 95 GLN A O 1
ATOM 765 N N . PHE A 1 96 ? 0.119 -12.666 13.384 1.00 86.56 96 PHE A N 1
ATOM 766 C CA . PHE A 1 96 ? -0.258 -12.073 12.111 1.00 86.56 96 PHE A CA 1
ATOM 767 C C . PHE A 1 96 ? -0.387 -13.145 11.023 1.00 86.56 96 PHE A C 1
ATOM 769 O O . PHE A 1 96 ? 0.575 -13.847 10.714 1.00 86.56 96 PHE A O 1
ATOM 776 N N . PHE A 1 97 ? -1.575 -13.213 10.433 1.00 89.75 97 PHE A N 1
ATOM 777 C CA . PHE A 1 97 ? -1.920 -14.104 9.339 1.00 89.75 97 PHE A CA 1
ATOM 778 C C . PHE A 1 97 ? -2.367 -13.275 8.135 1.00 89.75 97 PHE A C 1
ATOM 780 O O . PHE A 1 97 ? -3.240 -12.416 8.265 1.00 89.75 97 PHE A O 1
ATOM 787 N N . ASP A 1 98 ? -1.767 -13.539 6.972 1.00 93.81 98 ASP A N 1
ATOM 788 C CA . ASP A 1 98 ? -2.139 -12.920 5.699 1.00 93.81 98 ASP A CA 1
ATOM 789 C C . ASP A 1 98 ? -2.811 -13.964 4.787 1.00 93.81 98 ASP A C 1
ATOM 791 O O . ASP A 1 98 ? -2.108 -14.820 4.231 1.00 93.81 98 ASP A O 1
ATOM 795 N N . PRO A 1 99 ? -4.144 -13.883 4.591 1.00 95.88 99 PRO A N 1
ATOM 796 C CA . PRO A 1 99 ? -4.882 -14.735 3.661 1.00 95.88 99 PRO A CA 1
ATOM 797 C C . PRO A 1 99 ? -4.282 -14.802 2.255 1.00 95.88 99 PRO A C 1
ATOM 799 O O . PRO A 1 99 ? -4.330 -15.858 1.625 1.00 95.88 99 PRO A O 1
ATOM 802 N N . THR A 1 100 ? -3.694 -13.704 1.769 1.00 94.81 100 THR A N 1
ATOM 803 C CA . THR A 1 100 ? -3.099 -13.647 0.429 1.00 94.81 100 THR A CA 1
ATOM 804 C C . THR A 1 100 ? -1.982 -14.671 0.302 1.00 94.81 100 THR A C 1
ATOM 806 O O . THR A 1 100 ? -1.996 -15.490 -0.610 1.00 94.81 100 THR A O 1
ATOM 809 N N . ASN A 1 101 ? -1.034 -14.661 1.245 1.00 90.44 101 ASN A N 1
ATOM 810 C CA . ASN A 1 101 ? 0.138 -15.533 1.207 1.00 90.44 101 ASN A CA 1
ATOM 811 C C . ASN A 1 101 ? -0.267 -17.014 1.296 1.00 90.44 101 ASN A C 1
ATOM 813 O O . ASN A 1 101 ? 0.212 -17.843 0.526 1.00 90.44 101 ASN A O 1
ATOM 817 N N . ALA A 1 102 ? -1.216 -17.330 2.181 1.00 91.50 102 ALA A N 1
ATOM 818 C CA . ALA A 1 102 ? -1.717 -18.691 2.354 1.00 91.50 102 ALA A CA 1
ATOM 819 C C . ALA A 1 102 ? -2.377 -19.255 1.083 1.00 91.50 102 ALA A C 1
ATOM 821 O O . ALA A 1 102 ? -2.249 -20.445 0.803 1.00 91.50 102 ALA A O 1
ATOM 822 N N . GLN A 1 103 ? -3.065 -18.411 0.309 1.00 93.56 103 GLN A N 1
ATOM 823 C CA . GLN A 1 103 ? -3.792 -18.842 -0.887 1.00 93.56 103 GLN A CA 1
ATO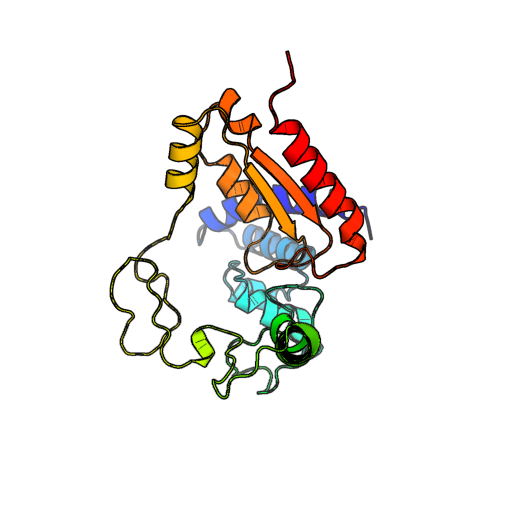M 824 C C . GLN A 1 103 ? -2.915 -18.882 -2.143 1.00 93.56 103 GLN A C 1
ATOM 826 O O . GLN A 1 103 ? -3.083 -19.777 -2.970 1.00 93.56 103 GLN A O 1
ATOM 831 N N . ILE A 1 104 ? -1.963 -17.955 -2.292 1.00 92.88 104 ILE A N 1
ATOM 832 C CA . ILE A 1 104 ? -1.085 -17.923 -3.473 1.00 92.88 104 ILE A CA 1
ATOM 833 C C . ILE A 1 104 ? 0.148 -18.821 -3.319 1.00 92.88 104 ILE A C 1
ATOM 835 O O . ILE A 1 104 ? 0.658 -19.317 -4.316 1.00 92.88 104 ILE A O 1
ATOM 839 N N . GLY A 1 105 ? 0.643 -19.055 -2.102 1.00 91.06 105 GLY A N 1
ATOM 840 C CA . GLY A 1 105 ? 1.885 -19.803 -1.886 1.00 91.06 105 GLY A CA 1
ATOM 841 C C . GLY A 1 105 ? 1.874 -21.197 -2.531 1.00 91.06 105 GLY A C 1
ATOM 842 O O . GLY A 1 105 ? 2.724 -21.475 -3.380 1.00 91.06 105 GLY A O 1
ATOM 843 N N . PRO A 1 106 ? 0.903 -22.074 -2.205 1.00 92.31 106 PRO A N 1
ATOM 844 C CA . PRO A 1 106 ? 0.851 -23.435 -2.741 1.00 92.31 106 PRO A CA 1
ATOM 845 C C . PRO A 1 106 ? 0.856 -23.550 -4.280 1.00 92.31 106 PRO A C 1
ATOM 847 O O . PRO A 1 106 ? 1.650 -24.349 -4.796 1.00 92.31 106 PRO A O 1
ATOM 850 N N . PRO A 1 107 ? 0.044 -22.791 -5.053 1.00 92.81 107 PRO A N 1
ATOM 851 C CA . PRO A 1 107 ? 0.089 -22.881 -6.513 1.00 92.81 107 PRO A CA 1
ATOM 852 C C . PRO A 1 107 ? 1.431 -22.419 -7.102 1.00 92.81 107 PRO A C 1
ATOM 854 O O . PRO A 1 107 ? 1.951 -23.095 -7.985 1.00 92.81 107 PRO A O 1
ATOM 857 N N . PHE A 1 108 ? 2.052 -21.347 -6.593 1.00 90.62 108 PHE A N 1
ATOM 858 C CA . PHE A 1 108 ? 3.378 -20.928 -7.079 1.00 90.62 108 PHE A CA 1
ATOM 859 C C . PHE A 1 108 ? 4.455 -21.979 -6.785 1.00 90.62 108 PHE A C 1
ATOM 861 O O . PHE A 1 108 ? 5.224 -22.350 -7.673 1.00 90.62 108 PHE A O 1
ATOM 868 N N . THR A 1 109 ? 4.480 -22.504 -5.560 1.00 91.12 109 THR A N 1
ATOM 869 C CA . THR A 1 109 ? 5.469 -23.501 -5.130 1.00 91.12 109 THR A CA 1
ATOM 870 C C . THR A 1 109 ? 5.365 -24.797 -5.922 1.00 91.12 109 THR A C 1
ATOM 872 O O . THR A 1 109 ? 6.388 -25.363 -6.314 1.00 91.12 109 THR A O 1
ATOM 875 N N . SER A 1 110 ? 4.142 -25.278 -6.155 1.00 92.44 110 SER A N 1
ATOM 876 C CA . SER A 1 110 ? 3.906 -26.524 -6.891 1.00 92.44 110 SER A CA 1
ATOM 877 C C . SER A 1 110 ? 4.283 -26.395 -8.365 1.00 92.44 110 SER A C 1
ATOM 879 O O . SER A 1 110 ? 5.056 -27.217 -8.855 1.00 92.44 110 SER A O 1
ATOM 881 N N . VAL A 1 111 ? 3.830 -25.335 -9.045 1.00 93.31 111 VAL A N 1
ATOM 882 C CA . VAL A 1 111 ? 4.143 -25.097 -10.465 1.00 93.31 111 VAL A CA 1
ATOM 883 C C . VAL A 1 111 ? 5.643 -24.898 -10.674 1.00 93.31 111 VAL A C 1
ATOM 885 O O . VAL A 1 111 ? 6.213 -25.471 -11.598 1.00 93.31 111 VAL A O 1
ATOM 888 N N . PHE A 1 112 ? 6.316 -24.149 -9.795 1.00 91.88 112 PHE A N 1
ATOM 889 C CA . PHE A 1 112 ? 7.761 -23.960 -9.909 1.00 91.88 112 PHE A CA 1
ATOM 890 C C . PHE A 1 112 ? 8.543 -25.267 -9.704 1.00 91.88 112 PHE A C 1
ATOM 892 O O . PHE A 1 112 ? 9.476 -25.549 -10.458 1.00 91.88 112 PHE A O 1
ATOM 899 N N . ASN A 1 113 ? 8.157 -26.088 -8.717 1.00 91.38 113 ASN A N 1
ATOM 900 C CA . ASN A 1 113 ? 8.786 -27.395 -8.496 1.00 91.38 113 ASN A CA 1
ATOM 901 C C . ASN A 1 113 ? 8.587 -28.346 -9.681 1.00 91.38 113 ASN A C 1
ATOM 903 O O . ASN A 1 113 ? 9.508 -29.090 -10.021 1.00 91.38 113 ASN A O 1
ATOM 907 N N . ASP A 1 114 ? 7.407 -28.326 -10.300 1.00 92.88 114 ASP A N 1
ATOM 908 C CA . ASP A 1 114 ? 7.125 -29.115 -11.497 1.00 92.88 114 ASP A CA 1
ATOM 909 C C . ASP A 1 114 ? 8.015 -28.665 -12.667 1.00 92.88 114 ASP A C 1
ATOM 911 O O . ASP A 1 114 ? 8.776 -29.469 -13.213 1.00 92.88 114 ASP A O 1
ATOM 915 N N . TYR A 1 115 ? 8.027 -27.357 -12.947 1.00 95.06 115 TYR A N 1
ATOM 916 C CA . TYR A 1 115 ? 8.815 -26.740 -14.013 1.00 95.06 115 TYR A CA 1
ATOM 917 C C . TYR A 1 115 ? 10.313 -27.055 -13.892 1.00 95.06 115 TYR A C 1
ATOM 919 O O . TYR A 1 115 ? 10.933 -27.564 -14.829 1.00 95.06 115 TYR A O 1
ATOM 927 N N . ILE A 1 116 ? 10.910 -26.823 -12.718 1.00 93.44 116 ILE A N 1
ATOM 928 C CA . ILE A 1 116 ? 12.355 -27.006 -12.539 1.00 93.44 116 ILE A CA 1
ATOM 929 C C . ILE A 1 116 ? 12.775 -28.481 -12.642 1.00 93.44 116 ILE A C 1
ATOM 931 O O . ILE A 1 116 ? 13.820 -28.789 -13.217 1.00 93.44 116 ILE A O 1
ATOM 935 N N . ARG A 1 117 ? 11.955 -29.413 -12.133 1.00 92.44 117 ARG A N 1
ATOM 936 C CA . ARG A 1 117 ? 12.307 -30.843 -12.079 1.00 92.44 117 ARG A CA 1
ATOM 937 C C . ARG A 1 117 ? 11.981 -31.591 -13.366 1.00 92.44 117 ARG A C 1
ATOM 939 O O . ARG A 1 117 ? 12.712 -32.524 -13.710 1.00 92.44 117 ARG A O 1
ATOM 946 N N . ARG A 1 118 ? 10.881 -31.243 -14.039 1.00 95.12 118 ARG A N 1
ATOM 947 C CA . ARG A 1 118 ? 10.396 -31.960 -15.229 1.00 95.12 118 ARG A CA 1
ATOM 948 C C . ARG A 1 118 ? 10.779 -31.270 -16.524 1.00 95.12 118 ARG A C 1
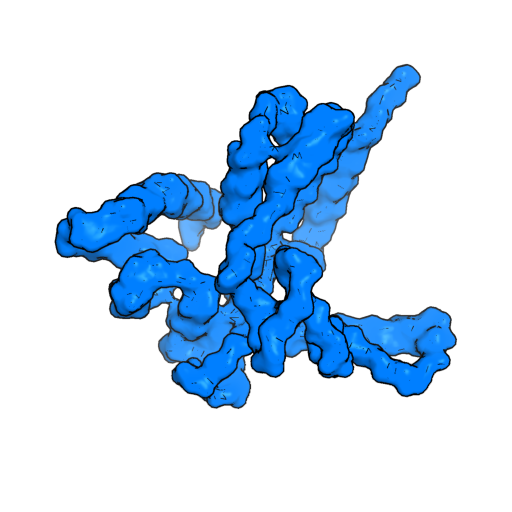ATOM 950 O O . ARG A 1 118 ? 11.262 -31.957 -17.416 1.00 95.12 118 ARG A O 1
ATOM 957 N N . GLU A 1 119 ? 10.589 -29.956 -16.626 1.00 96.56 119 GLU A N 1
ATOM 958 C CA . GLU A 1 119 ? 10.855 -29.228 -17.873 1.00 96.56 119 GLU A CA 1
ATOM 959 C C . GLU A 1 119 ? 12.331 -28.855 -18.003 1.00 96.56 119 GLU A C 1
ATOM 961 O O . GLU A 1 119 ? 12.963 -29.183 -19.005 1.00 96.56 119 GLU A O 1
ATOM 966 N N . LEU A 1 120 ? 12.920 -28.252 -16.964 1.00 96.69 120 LEU A N 1
ATOM 967 C CA . LEU A 1 120 ? 14.352 -27.921 -16.961 1.00 96.69 120 LEU A CA 1
ATOM 968 C C . LEU A 1 120 ? 15.251 -29.124 -16.630 1.00 96.69 120 LEU A C 1
ATOM 970 O O . LEU A 1 120 ? 16.470 -29.036 -16.767 1.00 96.69 120 LEU A O 1
ATOM 974 N N . ASN A 1 121 ? 14.661 -30.242 -16.184 1.00 95.44 121 ASN A N 1
ATOM 975 C CA . ASN A 1 121 ? 15.350 -31.469 -15.759 1.00 95.44 121 ASN A CA 1
ATOM 976 C C . ASN A 1 121 ? 16.454 -31.230 -14.702 1.00 95.44 121 ASN A C 1
ATOM 978 O O . ASN A 1 121 ? 17.425 -31.984 -14.614 1.00 95.44 121 ASN A O 1
ATOM 982 N N . TYR A 1 122 ? 16.302 -30.196 -13.873 1.00 93.69 122 TYR A N 1
ATOM 983 C CA . TYR A 1 122 ? 17.211 -29.912 -12.770 1.00 93.69 122 TYR A CA 1
ATOM 984 C C . TYR A 1 122 ? 16.753 -30.672 -11.523 1.00 93.69 122 TYR A C 1
ATOM 986 O O . TYR A 1 122 ? 15.729 -30.365 -10.908 1.00 93.69 122 TYR A O 1
ATOM 994 N N . LYS A 1 123 ? 17.509 -31.713 -11.167 1.00 91.06 123 LYS A N 1
ATOM 995 C CA . LYS A 1 123 ? 17.170 -32.642 -10.086 1.00 91.06 123 LYS A CA 1
ATOM 996 C C . LYS A 1 123 ? 18.253 -32.605 -9.025 1.00 91.06 123 LYS A C 1
ATOM 998 O O . LYS A 1 123 ? 19.387 -33.001 -9.274 1.00 91.06 123 LYS A O 1
ATOM 1003 N N . VAL A 1 124 ? 17.869 -32.132 -7.849 1.00 90.44 124 VAL A N 1
ATOM 1004 C CA . VAL A 1 124 ? 18.705 -32.109 -6.651 1.00 90.44 124 VAL A CA 1
ATOM 1005 C C . VAL A 1 124 ? 17.890 -32.573 -5.449 1.00 90.44 124 VAL A C 1
ATOM 1007 O O . VAL A 1 124 ? 16.668 -32.377 -5.404 1.00 90.44 124 VAL A O 1
ATOM 1010 N N . ASP A 1 125 ? 18.592 -33.141 -4.472 1.00 88.06 125 ASP A N 1
ATOM 1011 C CA . ASP A 1 125 ? 18.029 -33.567 -3.183 1.00 88.06 125 ASP A CA 1
ATOM 1012 C C . ASP A 1 125 ? 18.002 -32.425 -2.152 1.00 88.06 125 ASP A C 1
ATOM 1014 O O . ASP A 1 125 ? 17.587 -32.609 -1.010 1.00 88.06 125 ASP A O 1
ATOM 1018 N N . MET A 1 126 ? 18.431 -31.221 -2.548 1.00 87.31 126 MET A N 1
ATOM 1019 C CA . MET A 1 126 ? 18.343 -30.037 -1.700 1.00 87.31 126 MET A CA 1
ATOM 1020 C C . MET A 1 126 ? 16.877 -29.607 -1.519 1.00 87.31 126 MET A C 1
ATOM 1022 O O . MET A 1 126 ? 16.137 -29.536 -2.509 1.00 87.31 126 MET A O 1
ATOM 1026 N N . PRO A 1 127 ? 16.456 -29.263 -0.288 1.00 82.25 127 PRO A N 1
ATOM 1027 C CA . PRO A 1 127 ? 15.154 -28.653 -0.052 1.00 82.25 127 PRO A CA 1
ATOM 1028 C C . PRO A 1 127 ? 15.019 -27.331 -0.815 1.00 82.25 127 PRO A C 1
ATOM 1030 O O . PRO A 1 127 ? 15.924 -26.496 -0.796 1.00 82.25 127 PRO A O 1
ATOM 1033 N N . TYR A 1 128 ? 13.875 -27.128 -1.468 1.00 82.69 128 TYR A N 1
ATOM 1034 C CA . TYR A 1 128 ? 13.527 -25.838 -2.057 1.00 82.69 128 TYR A CA 1
ATOM 1035 C C . TYR A 1 128 ? 12.749 -25.007 -1.035 1.00 82.69 128 TYR A C 1
ATOM 1037 O O . TYR A 1 128 ? 11.624 -25.359 -0.680 1.00 82.69 128 TYR A O 1
ATOM 1045 N N . TYR A 1 129 ? 13.351 -23.913 -0.572 1.00 85.75 129 TYR A N 1
ATOM 1046 C CA . TYR A 1 129 ? 12.716 -22.970 0.346 1.00 85.75 129 TYR A CA 1
ATOM 1047 C C . TYR A 1 129 ? 12.031 -21.847 -0.433 1.00 85.75 129 TYR A C 1
ATOM 1049 O O . TYR A 1 129 ? 12.656 -21.175 -1.253 1.00 85.75 129 TYR A O 1
ATOM 1057 N N . THR A 1 130 ? 10.746 -21.637 -0.160 1.00 82.88 130 THR A N 1
ATOM 1058 C CA . THR A 1 130 ? 9.899 -20.641 -0.840 1.00 82.88 130 THR A CA 1
ATOM 1059 C C . THR A 1 130 ? 10.039 -19.240 -0.264 1.00 82.88 130 THR A C 1
ATOM 1061 O O . THR A 1 130 ? 9.758 -18.248 -0.932 1.00 82.88 130 THR A O 1
ATOM 1064 N N . SER A 1 131 ? 10.509 -19.154 0.974 1.00 83.25 131 SER A N 1
ATOM 1065 C CA . SER A 1 131 ? 10.895 -17.929 1.647 1.00 83.25 131 SER A CA 1
ATOM 1066 C C . SER A 1 131 ? 12.278 -18.112 2.247 1.00 83.25 131 SER A C 1
ATOM 1068 O O . SER A 1 131 ? 12.615 -19.176 2.765 1.00 83.25 131 SER A O 1
ATOM 1070 N N . ALA A 1 132 ? 13.071 -17.041 2.258 1.00 82.19 132 ALA A N 1
ATOM 1071 C CA . ALA A 1 132 ? 14.355 -17.049 2.950 1.00 82.19 132 ALA A CA 1
ATOM 1072 C C . ALA A 1 132 ? 14.190 -17.459 4.428 1.00 82.19 132 ALA A C 1
ATOM 1074 O O . ALA A 1 132 ? 15.027 -18.182 4.970 1.00 82.19 132 ALA A O 1
ATOM 1075 N N . ARG A 1 133 ? 13.067 -17.077 5.054 1.00 81.62 133 ARG A N 1
ATOM 1076 C CA . ARG A 1 133 ? 12.734 -17.412 6.448 1.00 81.62 133 ARG A CA 1
ATOM 1077 C C . ARG A 1 133 ? 12.564 -18.912 6.689 1.00 81.62 133 ARG A C 1
ATOM 1079 O O . ARG A 1 133 ? 12.874 -19.363 7.787 1.00 81.62 133 ARG A O 1
ATOM 1086 N N . ASP A 1 134 ? 12.149 -19.673 5.678 1.00 83.31 134 ASP A N 1
ATOM 1087 C CA . ASP A 1 134 ? 11.901 -21.116 5.806 1.00 83.31 134 ASP A CA 1
ATOM 1088 C C . ASP A 1 134 ? 13.204 -21.902 6.018 1.00 83.31 134 ASP A C 1
ATOM 1090 O O . ASP A 1 134 ? 13.184 -23.007 6.550 1.00 83.31 134 ASP A O 1
ATOM 1094 N N . SER A 1 135 ? 14.352 -21.318 5.651 1.00 82.50 135 SER A N 1
ATOM 1095 C CA . SER A 1 135 ? 15.665 -21.945 5.842 1.00 82.50 135 SER A CA 1
ATOM 1096 C C . SER A 1 135 ? 16.099 -22.050 7.308 1.00 82.50 135 SER A C 1
ATOM 1098 O O . SER A 1 135 ? 17.041 -22.778 7.607 1.00 82.50 135 SER A O 1
ATOM 1100 N N . GLY A 1 136 ? 15.497 -21.270 8.216 1.00 81.94 136 GLY A N 1
ATOM 1101 C CA . GLY A 1 136 ? 15.951 -21.133 9.607 1.00 81.94 136 GLY A CA 1
ATOM 1102 C C . GLY A 1 136 ? 17.292 -20.401 9.784 1.00 81.94 136 GLY A C 1
ATOM 1103 O O . GLY A 1 136 ? 17.679 -20.101 10.910 1.00 81.94 136 GLY A O 1
ATOM 1104 N N . LEU A 1 137 ? 17.987 -20.069 8.690 1.00 82.06 137 LEU A N 1
ATOM 1105 C CA . LEU A 1 137 ? 19.283 -19.379 8.688 1.00 82.06 137 LEU A CA 1
ATOM 1106 C C . LEU A 1 137 ? 19.159 -17.882 8.380 1.00 82.06 137 LEU A C 1
ATOM 1108 O O . LEU A 1 137 ? 20.141 -17.144 8.446 1.00 82.06 137 LEU A O 1
ATOM 1112 N N . PHE A 1 138 ? 17.963 -17.426 8.006 1.00 81.00 138 PHE A N 1
ATOM 1113 C CA . PHE A 1 138 ? 17.758 -16.061 7.549 1.00 81.00 138 PHE A CA 1
ATOM 1114 C C . PHE A 1 138 ? 17.870 -15.049 8.686 1.00 81.00 138 PHE A C 1
ATOM 1116 O O . PHE A 1 138 ? 17.024 -14.973 9.576 1.00 81.00 138 PHE A O 1
ATOM 1123 N N . GLN A 1 139 ? 18.901 -14.218 8.583 1.00 77.81 139 GLN A N 1
ATOM 1124 C CA . GLN A 1 139 ? 19.144 -13.077 9.446 1.00 77.81 139 GLN A CA 1
ATOM 1125 C C . GLN A 1 139 ? 19.035 -11.801 8.616 1.00 77.81 139 GLN A C 1
ATOM 1127 O O . GLN A 1 139 ? 19.844 -11.564 7.721 1.00 77.81 139 GLN A O 1
ATOM 1132 N N . TRP A 1 140 ? 18.013 -10.989 8.893 1.00 74.31 140 TRP A N 1
ATOM 1133 C CA . TRP A 1 140 ? 17.810 -9.709 8.216 1.00 74.31 140 TRP A CA 1
ATOM 1134 C C . TRP A 1 140 ? 18.166 -8.544 9.122 1.00 74.31 140 TRP A C 1
ATOM 1136 O O . TRP A 1 140 ? 17.762 -8.513 10.284 1.00 74.31 140 TRP A O 1
ATOM 1146 N N . SER A 1 141 ? 18.843 -7.556 8.546 1.00 72.19 141 SER A N 1
ATOM 1147 C CA . SER A 1 141 ? 19.140 -6.291 9.195 1.00 72.19 141 SER A CA 1
ATOM 1148 C C . SER A 1 141 ? 18.757 -5.127 8.307 1.00 72.19 141 SER A C 1
ATOM 1150 O O . SER A 1 141 ? 19.257 -5.000 7.192 1.00 72.19 141 SER A O 1
ATOM 1152 N N . TRP A 1 142 ? 17.913 -4.245 8.830 1.00 66.56 142 TRP A N 1
ATOM 1153 C CA . TRP A 1 142 ? 17.574 -2.986 8.171 1.00 66.56 142 TRP A CA 1
ATOM 1154 C C . TRP A 1 142 ? 18.716 -1.958 8.215 1.00 66.56 142 TRP A C 1
ATOM 1156 O O . TRP A 1 142 ? 18.726 -1.029 7.416 1.00 66.56 142 TRP A O 1
ATOM 1166 N N . MET A 1 143 ? 19.678 -2.129 9.128 1.00 59.75 143 MET A N 1
ATOM 1167 C CA . MET A 1 143 ? 20.711 -1.138 9.467 1.00 59.75 143 MET A CA 1
ATOM 1168 C C . MET A 1 143 ? 22.148 -1.669 9.310 1.00 59.75 143 MET A C 1
ATOM 1170 O O . MET A 1 143 ? 23.101 -1.018 9.729 1.00 59.75 143 MET A O 1
ATOM 1174 N N . GLY A 1 144 ? 22.335 -2.858 8.726 1.00 53.81 144 GLY A N 1
ATOM 1175 C CA . GLY A 1 144 ? 23.661 -3.455 8.512 1.00 53.81 144 GLY A CA 1
ATOM 1176 C C . GLY A 1 144 ? 24.344 -4.053 9.758 1.00 53.81 144 GLY A C 1
ATOM 1177 O O . GLY A 1 144 ? 25.507 -4.432 9.668 1.00 53.81 144 GLY A O 1
ATOM 1178 N N . GLY A 1 145 ? 23.655 -4.171 10.902 1.00 51.66 145 GLY A N 1
ATOM 1179 C CA . GLY A 1 145 ? 24.128 -4.881 12.111 1.00 51.66 145 GLY A CA 1
ATOM 1180 C C . GLY A 1 145 ? 23.446 -6.246 12.333 1.00 51.66 145 GLY A C 1
ATOM 1181 O O . GLY A 1 145 ? 22.391 -6.480 11.756 1.00 51.66 145 GLY A O 1
ATOM 1182 N N . PRO A 1 146 ? 23.984 -7.172 13.146 1.00 47.78 146 PRO A N 1
ATOM 1183 C CA . PRO A 1 146 ? 23.339 -8.469 13.386 1.00 47.78 146 PRO A CA 1
ATOM 1184 C C . PRO A 1 146 ? 21.928 -8.306 13.997 1.00 47.78 146 PRO A C 1
ATOM 1186 O O . PRO A 1 146 ? 21.714 -7.383 14.788 1.00 47.78 146 PRO A O 1
ATOM 1189 N N . PRO A 1 147 ? 20.952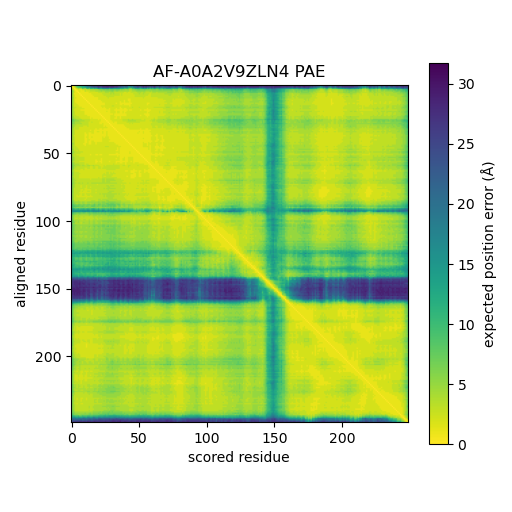 -9.167 13.639 1.00 51.06 147 PRO A N 1
ATOM 1190 C CA . PRO A 1 147 ? 19.594 -9.085 14.174 1.00 51.06 147 PRO A CA 1
ATOM 1191 C C . PRO A 1 147 ? 19.563 -9.328 15.692 1.00 51.06 147 PRO A C 1
ATOM 1193 O O . PRO A 1 147 ? 20.447 -10.004 16.229 1.00 51.06 147 PRO A O 1
ATOM 1196 N N . PRO A 1 148 ? 18.535 -8.828 16.404 1.00 49.22 148 PRO A N 1
ATOM 1197 C CA . PRO A 1 148 ? 18.364 -9.128 17.818 1.00 49.22 148 PRO A CA 1
ATOM 1198 C C . PRO A 1 148 ? 18.212 -10.647 18.049 1.00 49.22 148 PRO A C 1
ATOM 1200 O O . PRO A 1 148 ? 17.608 -11.343 17.227 1.00 49.22 148 PRO A O 1
ATOM 1203 N N . PRO A 1 149 ? 18.710 -11.177 19.184 1.00 45.88 149 PRO A N 1
ATOM 1204 C CA . PRO A 1 149 ? 18.780 -12.617 19.467 1.00 45.88 149 PRO A CA 1
ATOM 1205 C C . PRO A 1 149 ? 17.419 -13.328 19.582 1.00 45.88 149 PRO A C 1
ATOM 1207 O O . PRO A 1 149 ? 17.373 -14.545 19.715 1.00 45.88 149 PRO A O 1
ATOM 1210 N N . THR A 1 150 ? 16.304 -12.599 19.527 1.00 47.62 150 THR A N 1
ATOM 1211 C CA . THR A 1 150 ? 14.947 -13.128 19.725 1.00 47.62 150 THR A CA 1
ATOM 1212 C C . THR A 1 150 ? 14.259 -13.597 18.442 1.00 47.62 150 THR A C 1
ATOM 1214 O O . THR A 1 150 ? 13.092 -13.974 18.491 1.00 47.62 150 THR A O 1
ATOM 1217 N N . GLY A 1 151 ? 14.926 -13.560 17.280 1.00 42.44 151 GLY A N 1
ATOM 1218 C CA . GLY A 1 151 ? 14.293 -13.932 16.004 1.00 42.44 151 GLY A CA 1
ATOM 1219 C C . GLY A 1 151 ? 13.112 -13.027 15.625 1.00 42.44 151 GLY A C 1
ATOM 1220 O O . GLY A 1 151 ? 12.340 -13.353 14.721 1.00 42.44 151 GLY A O 1
ATOM 1221 N N . ALA A 1 152 ? 12.966 -11.888 16.311 1.00 43.91 152 ALA A N 1
ATOM 1222 C CA . ALA A 1 152 ? 11.952 -10.898 16.013 1.00 43.91 152 ALA A CA 1
ATOM 1223 C C . ALA A 1 152 ? 12.139 -10.407 14.574 1.00 43.91 152 ALA A C 1
ATOM 1225 O O . ALA A 1 152 ? 13.258 -10.137 14.128 1.00 43.91 152 ALA A O 1
ATOM 1226 N N . ALA A 1 153 ? 11.031 -10.307 13.832 1.00 46.78 153 ALA A N 1
ATOM 1227 C CA . ALA A 1 153 ? 11.015 -9.615 12.552 1.00 46.78 153 ALA A CA 1
ATOM 1228 C C . ALA A 1 153 ? 11.681 -8.258 12.756 1.00 46.78 153 ALA A C 1
ATOM 1230 O O . ALA A 1 153 ? 11.265 -7.539 13.655 1.00 46.78 153 ALA A O 1
ATOM 1231 N N . ALA A 1 154 ? 12.725 -7.976 11.974 1.00 46.88 154 ALA A N 1
ATOM 1232 C CA . ALA A 1 154 ? 13.560 -6.797 12.118 1.00 46.88 154 ALA A CA 1
ATOM 1233 C C . ALA A 1 154 ? 12.698 -5.565 12.421 1.00 46.88 154 ALA A C 1
ATOM 1235 O O . ALA A 1 154 ? 11.941 -5.098 11.565 1.00 46.88 154 ALA A O 1
ATOM 1236 N N . THR A 1 155 ? 12.727 -5.156 13.687 1.00 43.66 155 THR A N 1
ATOM 1237 C CA . THR A 1 155 ? 11.857 -4.111 14.198 1.00 43.66 155 THR A CA 1
ATOM 1238 C C . THR A 1 155 ? 12.422 -2.774 13.748 1.00 43.66 155 THR A C 1
ATOM 1240 O O . THR A 1 155 ? 13.631 -2.604 13.580 1.00 43.66 155 THR A O 1
ATOM 1243 N N . THR A 1 156 ? 11.538 -1.811 13.523 1.00 44.69 156 THR A N 1
ATOM 1244 C CA . THR A 1 156 ? 11.885 -0.418 13.206 1.00 44.69 156 THR A CA 1
ATOM 1245 C C . THR A 1 156 ? 12.496 0.321 14.402 1.00 44.69 156 THR A C 1
ATOM 1247 O O . THR A 1 156 ? 12.759 1.516 14.309 1.00 44.69 156 THR A O 1
ATOM 1250 N N . ASP A 1 157 ? 12.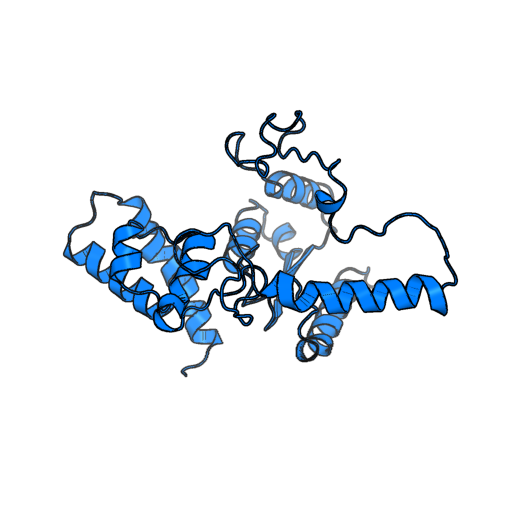781 -0.376 15.508 1.00 45.09 157 ASP A N 1
ATOM 1251 C CA . ASP A 1 157 ? 13.406 0.161 16.727 1.00 45.09 157 ASP A CA 1
ATOM 1252 C C . ASP A 1 157 ? 14.848 0.659 16.500 1.00 45.09 157 ASP A C 1
ATOM 1254 O O . ASP A 1 157 ? 15.524 1.080 17.435 1.00 45.09 157 ASP A O 1
ATOM 1258 N N . GLN A 1 158 ? 15.340 0.605 15.258 1.00 48.91 158 GLN A N 1
ATOM 1259 C CA . GLN A 1 158 ? 16.682 1.021 14.858 1.00 48.91 158 GLN A CA 1
ATOM 1260 C C . GLN A 1 158 ? 16.688 2.203 13.869 1.00 48.91 158 GLN A C 1
ATOM 1262 O O . GLN A 1 158 ? 17.757 2.600 13.423 1.00 48.91 158 GLN A O 1
ATOM 1267 N N . GLY A 1 159 ? 15.530 2.797 13.553 1.00 53.12 159 GLY A N 1
ATOM 1268 C CA . GLY A 1 159 ? 15.403 3.962 12.668 1.00 53.12 159 GLY A CA 1
ATOM 1269 C C . GLY A 1 159 ? 14.453 3.734 11.489 1.00 53.12 159 GLY A C 1
ATOM 1270 O O . GLY A 1 159 ? 13.961 2.628 11.262 1.00 53.12 159 GLY A O 1
ATOM 1271 N N . TYR A 1 160 ? 14.192 4.798 10.727 1.00 62.81 160 TYR A N 1
ATOM 1272 C CA . TYR A 1 160 ? 13.386 4.735 9.508 1.00 62.81 160 TYR A CA 1
ATOM 1273 C C . TYR A 1 160 ? 14.291 4.431 8.316 1.00 62.81 160 TYR A C 1
ATOM 1275 O O . TYR A 1 160 ? 15.154 5.234 7.963 1.00 62.81 160 TYR A O 1
ATOM 1283 N N . THR A 1 161 ? 14.112 3.268 7.691 1.00 70.88 161 THR A N 1
ATOM 1284 C CA . THR A 1 161 ? 14.809 2.954 6.443 1.00 70.88 161 THR A CA 1
ATOM 1285 C C . THR A 1 161 ? 14.267 3.825 5.323 1.00 70.88 161 THR A C 1
ATOM 1287 O O . THR A 1 161 ? 13.078 3.751 5.014 1.00 70.88 161 THR A O 1
ATOM 1290 N N . ASP A 1 162 ? 15.140 4.609 4.699 1.00 79.50 162 ASP A N 1
ATOM 1291 C CA . ASP A 1 162 ? 14.786 5.476 3.582 1.00 79.50 162 ASP A CA 1
ATOM 1292 C C . ASP A 1 162 ? 15.716 5.245 2.386 1.00 79.50 162 ASP A C 1
ATOM 1294 O O . ASP A 1 162 ? 16.934 5.404 2.472 1.00 79.50 162 ASP A O 1
ATOM 1298 N N . THR A 1 163 ? 15.129 4.896 1.242 1.00 87.56 163 THR A N 1
ATOM 1299 C CA . THR A 1 163 ? 15.832 4.801 -0.045 1.00 87.56 163 THR A CA 1
ATOM 1300 C C . THR A 1 163 ? 15.565 6.002 -0.954 1.00 87.56 163 THR A C 1
ATOM 1302 O O . THR A 1 163 ? 16.178 6.103 -2.019 1.00 87.56 163 THR A O 1
ATOM 1305 N N . ALA A 1 164 ? 14.682 6.927 -0.561 1.00 91.69 164 ALA A N 1
ATOM 1306 C CA . ALA A 1 164 ? 14.316 8.114 -1.329 1.00 91.69 164 ALA A CA 1
ATOM 1307 C C . ALA A 1 164 ? 15.540 8.998 -1.590 1.00 91.69 164 ALA A C 1
ATOM 1309 O O . ALA A 1 164 ? 15.785 9.408 -2.725 1.00 91.69 164 ALA A O 1
ATOM 1310 N N . THR A 1 165 ? 16.381 9.197 -0.570 1.00 90.44 165 THR A N 1
ATOM 1311 C CA . THR A 1 165 ? 17.637 9.949 -0.707 1.00 90.44 165 THR A CA 1
ATOM 1312 C C . THR A 1 165 ? 18.580 9.323 -1.743 1.00 90.44 165 THR A C 1
ATOM 1314 O O . THR A 1 165 ? 19.143 10.032 -2.582 1.00 90.44 165 THR A O 1
ATOM 1317 N N . ALA A 1 166 ? 18.733 7.994 -1.740 1.00 93.44 166 ALA A N 1
ATOM 1318 C CA . ALA A 1 166 ? 19.580 7.291 -2.706 1.00 93.44 166 ALA A CA 1
ATOM 1319 C C . ALA A 1 166 ? 19.021 7.394 -4.136 1.00 93.44 166 ALA A C 1
ATOM 1321 O O . ALA A 1 166 ? 19.773 7.664 -5.076 1.00 93.44 166 ALA A O 1
ATOM 1322 N N . LEU A 1 167 ? 17.700 7.253 -4.296 1.00 96.19 167 LEU A N 1
ATOM 1323 C CA . LEU A 1 167 ? 17.027 7.420 -5.584 1.00 96.19 167 LEU A CA 1
ATOM 1324 C C . LEU A 1 167 ? 17.192 8.846 -6.124 1.00 96.19 167 LEU A C 1
ATOM 1326 O O . LEU A 1 167 ? 17.603 9.020 -7.272 1.00 96.19 167 LEU A O 1
ATOM 1330 N N . ARG A 1 168 ? 16.964 9.865 -5.283 1.00 96.44 168 ARG A N 1
ATOM 1331 C CA . ARG A 1 168 ? 17.200 11.276 -5.620 1.00 96.44 168 ARG A CA 1
ATOM 1332 C C . ARG A 1 168 ? 18.621 11.478 -6.142 1.00 96.44 168 ARG A C 1
ATOM 1334 O O . ARG A 1 168 ? 18.808 12.047 -7.215 1.00 96.44 168 ARG A O 1
ATOM 1341 N N . GLN A 1 169 ? 19.626 10.998 -5.408 1.00 97.19 169 GLN A N 1
ATOM 1342 C CA . GLN A 1 169 ? 21.026 11.126 -5.819 1.00 97.19 169 GLN A CA 1
ATOM 1343 C C . GLN A 1 169 ? 21.306 10.433 -7.156 1.00 97.19 169 GLN A C 1
ATOM 1345 O O . GLN A 1 169 ? 22.026 10.992 -7.984 1.00 97.19 169 GLN A O 1
ATOM 1350 N N . ALA A 1 170 ? 20.748 9.241 -7.380 1.00 97.44 170 ALA A N 1
ATOM 1351 C CA . ALA A 1 170 ? 20.910 8.518 -8.637 1.00 97.44 170 ALA A CA 1
ATOM 1352 C C . ALA A 1 170 ? 20.310 9.298 -9.818 1.00 97.44 170 ALA A C 1
ATOM 1354 O O . ALA A 1 170 ? 20.966 9.448 -10.848 1.00 97.44 170 ALA A O 1
ATOM 1355 N N . MET A 1 171 ? 19.110 9.860 -9.647 1.00 97.62 171 MET A N 1
ATOM 1356 C CA . MET A 1 171 ? 18.434 10.659 -10.674 1.00 97.62 171 MET A CA 1
ATOM 1357 C C . MET A 1 171 ? 19.155 11.978 -10.974 1.00 97.62 171 MET A C 1
ATOM 1359 O O . MET A 1 171 ? 19.232 12.380 -12.131 1.00 97.62 171 MET A O 1
ATOM 1363 N N . VAL A 1 172 ? 19.722 12.642 -9.961 1.00 96.88 172 VAL A N 1
ATOM 1364 C CA . VAL A 1 172 ? 20.513 13.868 -10.166 1.00 96.88 172 VAL A CA 1
ATOM 1365 C C . VAL A 1 172 ? 21.836 13.564 -10.876 1.00 96.88 172 VAL A C 1
ATOM 1367 O O . VAL A 1 172 ? 22.236 14.302 -11.773 1.00 96.88 172 VAL A O 1
ATOM 1370 N N . LYS A 1 173 ? 22.513 12.464 -10.515 1.00 97.56 173 LYS A N 1
ATOM 1371 C CA . LYS A 1 173 ? 23.772 12.038 -11.155 1.00 97.56 173 LYS A CA 1
ATOM 1372 C C . LYS A 1 173 ? 23.569 11.531 -12.583 1.00 97.56 173 LYS A C 1
ATOM 1374 O O . LYS A 1 173 ? 24.476 11.654 -13.400 1.00 97.56 173 LYS A O 1
ATOM 1379 N N . ASN A 1 174 ? 22.401 10.968 -12.883 1.00 96.06 174 ASN A N 1
ATOM 1380 C CA . ASN A 1 174 ? 22.033 10.509 -14.215 1.00 96.06 174 ASN A CA 1
ATOM 1381 C C . ASN A 1 174 ? 20.695 11.136 -14.650 1.00 96.06 174 ASN A C 1
ATOM 1383 O O . ASN A 1 174 ? 19.643 10.529 -14.439 1.00 96.06 174 ASN A O 1
ATOM 1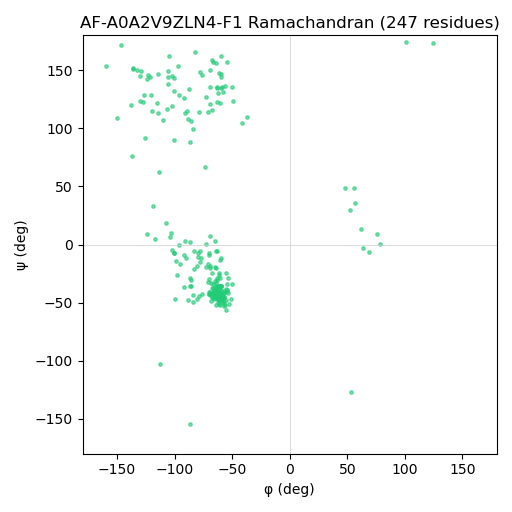387 N N . PRO A 1 175 ? 20.718 12.300 -15.331 1.00 92.88 175 PRO A N 1
ATOM 1388 C CA . PRO A 1 175 ? 19.508 12.967 -15.823 1.00 92.88 175 PRO A CA 1
ATOM 1389 C C . PRO A 1 175 ? 18.676 12.143 -16.820 1.00 92.88 175 PRO A C 1
ATOM 1391 O O . PRO A 1 175 ? 17.533 12.505 -17.111 1.00 92.88 175 PRO A O 1
ATOM 1394 N N . PHE A 1 176 ? 19.229 11.050 -17.355 1.00 93.62 176 PHE A N 1
ATOM 1395 C CA . PHE A 1 176 ? 18.543 10.128 -18.260 1.00 93.62 176 PHE A CA 1
ATOM 1396 C C . PHE A 1 176 ? 17.873 8.957 -17.532 1.00 93.62 176 PHE A C 1
ATOM 1398 O O . PHE A 1 176 ? 17.115 8.223 -18.161 1.00 93.62 176 PHE A O 1
ATOM 1405 N N . LEU A 1 177 ? 18.109 8.778 -16.224 1.00 96.06 177 LEU A N 1
ATOM 1406 C CA . LEU A 1 177 ? 17.464 7.730 -15.437 1.00 96.06 177 LEU A CA 1
ATOM 1407 C C . LEU A 1 177 ? 15.947 7.954 -15.406 1.00 96.06 177 LEU A C 1
ATOM 1409 O O . LEU A 1 177 ? 15.476 9.004 -14.962 1.00 96.06 177 LEU A O 1
ATOM 1413 N N . LYS A 1 178 ? 15.202 6.946 -15.866 1.00 97.19 178 LYS A N 1
ATOM 1414 C CA . LYS A 1 178 ? 13.739 6.871 -15.831 1.00 97.19 178 LYS A CA 1
ATOM 1415 C C . LYS A 1 178 ? 13.295 5.884 -14.758 1.00 97.19 178 LYS A C 1
ATOM 1417 O O . LYS A 1 178 ? 13.949 4.864 -14.550 1.00 97.19 178 LYS A O 1
ATOM 1422 N N . VAL A 1 179 ? 12.185 6.184 -14.093 1.00 97.56 179 VAL A N 1
ATOM 1423 C CA . VAL A 1 179 ? 11.617 5.359 -13.020 1.00 97.56 179 VAL A CA 1
ATOM 1424 C C . VAL A 1 179 ? 10.164 5.060 -13.358 1.00 97.56 179 VAL A C 1
ATOM 1426 O O . VAL A 1 179 ? 9.403 5.982 -13.635 1.00 97.56 179 VAL A O 1
ATOM 1429 N N . LEU A 1 180 ? 9.779 3.786 -13.313 1.00 97.81 180 LEU A N 1
ATOM 1430 C CA . LEU A 1 180 ? 8.384 3.354 -13.369 1.00 97.81 180 LEU A CA 1
ATOM 1431 C C . LEU A 1 180 ? 8.019 2.692 -12.042 1.00 97.81 180 LEU A C 1
ATOM 1433 O O . LEU A 1 180 ? 8.635 1.699 -11.658 1.00 97.81 180 LEU A O 1
ATOM 1437 N N . VAL A 1 181 ? 7.004 3.223 -11.365 1.00 97.50 181 VAL A N 1
ATOM 1438 C CA . VAL A 1 181 ? 6.420 2.628 -10.160 1.00 97.50 181 VAL A CA 1
ATOM 1439 C C . VAL A 1 181 ? 5.116 1.937 -10.548 1.00 97.50 181 VAL A C 1
ATOM 1441 O O . VAL A 1 181 ? 4.198 2.568 -11.068 1.00 97.50 181 VAL A O 1
ATOM 1444 N N . MET A 1 182 ? 5.049 0.625 -10.333 1.00 97.50 182 MET A N 1
ATOM 1445 C CA . MET A 1 182 ? 3.889 -0.203 -10.665 1.00 97.50 182 MET A CA 1
ATOM 1446 C C . MET A 1 182 ? 3.168 -0.595 -9.379 1.00 97.50 182 MET A C 1
ATOM 1448 O O . MET A 1 182 ? 3.736 -1.291 -8.544 1.00 97.50 182 MET A O 1
ATOM 1452 N N . GLU A 1 183 ? 1.928 -0.145 -9.220 1.00 97.19 183 GLU A N 1
ATOM 1453 C CA . GLU A 1 183 ? 1.224 -0.136 -7.935 1.00 97.19 183 GLU A CA 1
ATOM 1454 C C . GLU A 1 183 ? -0.080 -0.940 -7.999 1.00 97.19 183 GLU A C 1
ATOM 1456 O O . GLU A 1 183 ? -0.795 -0.922 -9.003 1.00 97.19 183 GLU A O 1
ATOM 1461 N N . GLY A 1 184 ? -0.430 -1.621 -6.910 1.00 97.25 184 GLY A N 1
ATOM 1462 C CA . GLY A 1 184 ? -1.725 -2.281 -6.754 1.00 97.25 184 GLY A CA 1
ATOM 1463 C C . GLY A 1 184 ? -2.676 -1.456 -5.889 1.00 97.25 184 GLY A C 1
ATOM 1464 O O . GLY A 1 184 ? -2.299 -1.027 -4.800 1.00 97.25 184 GLY A O 1
ATOM 1465 N N . TYR A 1 185 ? -3.925 -1.258 -6.322 1.00 96.31 185 TYR A N 1
ATOM 1466 C CA . TYR A 1 185 ? -4.933 -0.569 -5.499 1.00 96.31 185 TYR A CA 1
ATOM 1467 C C . TYR A 1 185 ? -5.251 -1.285 -4.181 1.00 96.31 185 TYR A C 1
ATOM 1469 O O . TYR A 1 185 ? -5.680 -0.635 -3.230 1.00 96.31 185 TYR A O 1
ATOM 1477 N N . TYR A 1 186 ? -5.070 -2.605 -4.130 1.00 96.69 186 TYR A N 1
ATOM 1478 C CA . TYR A 1 186 ? -5.404 -3.440 -2.974 1.00 96.69 186 TYR A CA 1
ATOM 1479 C C . TYR A 1 186 ? -4.168 -3.838 -2.158 1.00 96.69 186 TYR A C 1
ATOM 1481 O O . TYR A 1 186 ? -4.261 -4.708 -1.294 1.00 96.69 186 TYR A O 1
ATOM 1489 N N . ASP A 1 187 ? -3.010 -3.238 -2.449 1.00 97.62 187 ASP A N 1
ATOM 1490 C CA . ASP A 1 187 ? -1.771 -3.471 -1.715 1.00 97.62 187 ASP A CA 1
ATOM 1491 C C . ASP A 1 187 ? -1.765 -2.678 -0.401 1.00 97.62 187 ASP A C 1
ATOM 1493 O O . ASP A 1 187 ? -1.719 -1.447 -0.406 1.00 97.62 187 ASP A O 1
ATOM 1497 N N . LEU A 1 188 ? -1.782 -3.382 0.732 1.00 96.31 188 LEU A N 1
ATOM 1498 C CA . LEU A 1 188 ? -1.615 -2.781 2.058 1.00 96.31 188 LEU A CA 1
ATOM 1499 C C . LEU A 1 188 ? -0.187 -2.961 2.597 1.00 96.31 188 LEU A C 1
ATOM 1501 O O . LEU A 1 188 ? 0.155 -2.417 3.644 1.00 96.31 188 LEU A O 1
ATOM 1505 N N . ALA A 1 189 ? 0.663 -3.727 1.910 1.00 94.50 189 ALA A N 1
ATOM 1506 C CA . ALA A 1 189 ? 2.067 -3.886 2.255 1.00 94.50 189 ALA A CA 1
ATOM 1507 C C . ALA A 1 189 ? 2.890 -2.658 1.855 1.00 94.50 189 ALA A C 1
ATOM 1509 O O . ALA A 1 189 ? 3.725 -2.212 2.643 1.00 94.50 189 ALA A O 1
ATOM 1510 N N . THR A 1 190 ? 2.627 -2.127 0.659 1.00 93.50 190 THR A N 1
ATOM 1511 C CA . THR A 1 190 ? 3.213 -0.895 0.115 1.00 93.50 190 THR A CA 1
ATOM 1512 C C . THR A 1 190 ? 2.127 -0.054 -0.568 1.00 93.50 190 THR A C 1
ATOM 1514 O O . THR A 1 190 ? 2.038 -0.042 -1.794 1.00 93.50 190 THR A O 1
ATOM 1517 N N . PRO A 1 191 ? 1.266 0.637 0.207 1.00 94.62 191 PRO A N 1
ATOM 1518 C CA . PRO A 1 191 ? 0.112 1.345 -0.342 1.00 94.62 191 PRO A CA 1
ATOM 1519 C C . PRO A 1 191 ? 0.489 2.370 -1.414 1.00 94.62 191 PRO A C 1
ATOM 1521 O O . PRO A 1 191 ? 1.407 3.169 -1.218 1.00 94.62 191 PRO A O 1
ATOM 1524 N N . PHE A 1 192 ? -0.276 2.407 -2.510 1.00 95.31 192 PHE A N 1
ATOM 1525 C CA . PHE A 1 192 ? 0.001 3.287 -3.655 1.00 95.31 192 PHE A CA 1
ATOM 1526 C C . PHE A 1 192 ? 0.131 4.765 -3.246 1.00 95.31 192 PHE A C 1
ATOM 1528 O O . PHE A 1 192 ? 1.012 5.474 -3.719 1.00 95.31 192 PHE A O 1
ATOM 1535 N N . LEU A 1 193 ? -0.709 5.256 -2.325 1.00 95.38 193 LEU A N 1
ATOM 1536 C CA . LEU A 1 193 ? -0.643 6.654 -1.892 1.00 95.38 193 LEU A CA 1
ATOM 1537 C C . LEU A 1 193 ? 0.653 6.958 -1.125 1.00 95.38 193 LEU A C 1
ATOM 1539 O O . LEU A 1 193 ? 1.200 8.046 -1.277 1.00 95.38 193 LEU A O 1
ATOM 1543 N N . ALA A 1 194 ? 1.177 5.995 -0.361 1.00 93.88 194 ALA A N 1
ATOM 1544 C CA . ALA A 1 194 ? 2.450 6.141 0.339 1.00 93.88 194 ALA A CA 1
ATOM 1545 C C . ALA A 1 194 ? 3.631 6.155 -0.646 1.00 93.88 194 ALA A C 1
ATOM 1547 O O . ALA A 1 194 ? 4.513 7.003 -0.533 1.00 93.88 194 ALA A O 1
ATOM 1548 N N . ALA A 1 195 ? 3.617 5.282 -1.658 1.00 94.38 195 ALA A N 1
ATOM 1549 C CA . ALA A 1 195 ? 4.624 5.285 -2.719 1.00 94.38 195 ALA A CA 1
ATOM 1550 C C . ALA A 1 195 ? 4.612 6.605 -3.515 1.00 94.38 195 ALA A C 1
ATOM 1552 O O . ALA A 1 195 ? 5.653 7.248 -3.671 1.00 94.38 195 ALA A O 1
ATOM 1553 N N . ASN A 1 196 ? 3.429 7.070 -3.929 1.00 95.44 196 ASN A N 1
ATOM 1554 C CA . ASN A 1 196 ? 3.256 8.361 -4.598 1.00 95.44 196 ASN A CA 1
ATOM 1555 C C . ASN A 1 196 ? 3.699 9.539 -3.719 1.00 95.44 196 ASN A C 1
ATOM 1557 O O . ASN A 1 196 ? 4.349 10.463 -4.211 1.00 95.44 196 ASN A O 1
ATOM 1561 N N . TYR A 1 197 ? 3.397 9.503 -2.417 1.00 95.56 197 TYR A N 1
ATOM 1562 C CA . TYR A 1 197 ? 3.893 10.487 -1.460 1.00 95.56 197 TYR A CA 1
ATOM 1563 C C . TYR A 1 197 ? 5.423 10.533 -1.478 1.00 95.56 197 TYR A C 1
ATOM 1565 O O . TYR A 1 197 ? 5.985 11.599 -1.717 1.00 95.56 197 TYR A O 1
ATOM 1573 N N . THR A 1 198 ? 6.106 9.396 -1.324 1.00 94.69 198 THR A N 1
ATOM 1574 C CA . THR A 1 198 ? 7.575 9.342 -1.359 1.00 94.69 198 THR A CA 1
ATOM 1575 C C . THR A 1 198 ? 8.139 9.905 -2.665 1.00 94.69 198 THR A C 1
ATOM 1577 O O . THR A 1 198 ? 9.057 10.722 -2.623 1.00 94.69 198 THR A O 1
ATOM 1580 N N . MET A 1 199 ? 7.567 9.546 -3.820 1.00 96.38 199 MET A N 1
ATOM 1581 C CA . MET A 1 199 ? 8.026 10.044 -5.127 1.00 96.38 199 MET A CA 1
ATOM 1582 C C . MET A 1 199 ? 7.844 11.560 -5.289 1.00 96.38 199 MET A C 1
ATOM 1584 O O . MET A 1 199 ? 8.673 12.226 -5.912 1.00 96.38 199 MET A O 1
ATOM 1588 N N . ASN A 1 200 ? 6.796 12.129 -4.691 1.00 95.38 200 ASN A N 1
ATOM 1589 C CA . ASN A 1 200 ? 6.546 13.572 -4.702 1.00 95.38 200 ASN A CA 1
ATOM 1590 C C . ASN A 1 200 ? 7.418 14.354 -3.708 1.00 95.38 200 ASN A C 1
ATOM 1592 O O . ASN A 1 200 ? 7.545 15.568 -3.848 1.00 95.38 200 ASN A O 1
ATOM 1596 N N . HIS A 1 201 ? 8.061 13.676 -2.754 1.00 95.12 201 HIS A N 1
ATOM 1597 C CA . HIS A 1 201 ? 8.914 14.285 -1.727 1.00 95.12 201 HIS A CA 1
ATOM 1598 C C . HIS A 1 201 ? 10.413 14.019 -1.947 1.00 95.12 201 HIS A C 1
ATOM 1600 O O . HIS A 1 201 ? 11.221 14.213 -1.043 1.00 95.12 201 HIS A O 1
ATOM 1606 N N . LEU A 1 202 ? 10.815 13.632 -3.163 1.00 96.06 202 LEU A N 1
ATOM 1607 C CA . LEU A 1 202 ? 12.230 13.456 -3.521 1.00 96.06 202 LEU A CA 1
ATOM 1608 C C . LEU A 1 202 ? 13.019 14.771 -3.615 1.00 96.06 202 LEU A C 1
ATOM 1610 O O . LEU A 1 202 ? 14.237 14.718 -3.770 1.00 96.06 202 LEU A O 1
ATOM 1614 N N . ASP A 1 203 ? 12.358 15.934 -3.559 1.00 95.81 203 ASP A N 1
ATOM 1615 C CA . ASP A 1 203 ? 13.000 17.253 -3.688 1.00 95.81 203 ASP A CA 1
ATOM 1616 C C . ASP A 1 203 ? 13.815 17.371 -5.000 1.00 95.81 203 ASP A C 1
ATOM 1618 O O . ASP A 1 203 ? 15.002 17.720 -5.050 1.00 95.81 203 ASP A O 1
ATOM 1622 N N . LEU A 1 204 ? 13.154 16.981 -6.095 1.00 96.81 204 LEU A N 1
ATOM 1623 C CA . LEU A 1 204 ? 13.646 17.064 -7.468 1.00 96.81 204 LEU A CA 1
ATOM 1624 C C . LEU A 1 204 ? 13.041 18.282 -8.169 1.00 96.81 204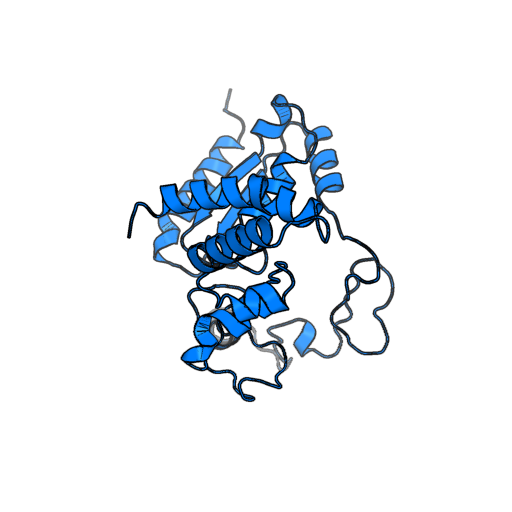 LEU A C 1
ATOM 1626 O O . LEU A 1 204 ? 11.860 18.582 -8.008 1.00 96.81 204 LEU A O 1
ATOM 1630 N N . THR A 1 205 ? 13.820 18.945 -9.027 1.00 96.62 205 THR A N 1
ATOM 1631 C CA . THR A 1 205 ? 13.259 19.981 -9.907 1.00 96.62 205 THR A CA 1
ATOM 1632 C C . THR A 1 205 ? 12.320 19.348 -10.948 1.00 96.62 205 THR A C 1
ATOM 1634 O O . THR A 1 205 ? 12.478 18.163 -11.273 1.00 96.62 205 THR A O 1
ATOM 1637 N N . PRO A 1 206 ? 11.391 20.114 -11.559 1.00 96.31 206 PRO A N 1
ATOM 1638 C CA . PRO A 1 206 ? 10.466 19.583 -12.569 1.00 96.31 206 PRO A CA 1
ATOM 1639 C C . PRO A 1 206 ? 11.156 18.863 -13.739 1.00 96.31 206 PRO A C 1
ATOM 1641 O O . PRO A 1 206 ? 10.604 17.932 -14.324 1.00 96.31 206 PRO A O 1
ATOM 1644 N N . GLN A 1 207 ? 12.394 19.258 -14.066 1.00 95.44 207 GLN A N 1
ATOM 1645 C CA . GLN A 1 207 ? 13.200 18.620 -15.107 1.00 95.44 207 GLN A CA 1
ATOM 1646 C C . GLN A 1 207 ? 13.544 17.157 -14.794 1.00 95.44 207 GLN A C 1
ATOM 1648 O O . GLN A 1 207 ? 13.602 16.361 -15.729 1.00 95.44 207 GLN A O 1
ATOM 1653 N N . TYR A 1 208 ? 13.787 16.811 -13.528 1.00 96.62 208 TYR A N 1
ATOM 1654 C CA . TYR A 1 208 ? 14.083 15.438 -13.107 1.00 96.62 208 TYR A CA 1
ATOM 1655 C C . TYR A 1 208 ? 12.815 14.697 -12.698 1.00 96.62 208 TYR A C 1
ATOM 1657 O O . TYR A 1 208 ? 12.681 13.513 -12.992 1.00 96.62 208 TYR A O 1
ATOM 1665 N N . HIS A 1 209 ? 11.861 15.390 -12.068 1.00 96.31 209 HIS A N 1
ATOM 1666 C CA . HIS A 1 209 ? 10.616 14.781 -11.597 1.00 96.31 209 HIS A CA 1
ATOM 1667 C C . HIS A 1 209 ? 9.800 14.163 -12.744 1.00 96.31 209 HIS A C 1
ATOM 1669 O O . HIS A 1 209 ? 9.310 13.047 -12.612 1.00 96.31 209 HIS A O 1
ATOM 1675 N N . LYS A 1 210 ? 9.802 14.785 -13.936 1.00 95.81 210 LYS A N 1
ATOM 1676 C CA . LYS A 1 210 ? 9.166 14.232 -15.152 1.00 95.81 210 LYS A CA 1
ATOM 1677 C C . LYS A 1 210 ? 9.707 12.866 -15.614 1.00 95.81 210 LYS A C 1
ATOM 1679 O O . LYS A 1 210 ? 9.152 12.280 -16.540 1.00 95.81 210 LYS A O 1
ATOM 1684 N N . ASN A 1 211 ? 10.831 12.393 -15.065 1.00 96.56 211 ASN A N 1
ATOM 1685 C CA . ASN A 1 211 ? 11.377 11.068 -15.364 1.00 96.56 211 ASN A CA 1
ATOM 1686 C C . ASN A 1 211 ? 10.725 9.949 -14.537 1.00 96.56 211 ASN A C 1
ATOM 1688 O O . ASN A 1 211 ? 11.039 8.781 -14.770 1.00 96.56 211 ASN A O 1
ATOM 1692 N N . ILE A 1 212 ? 9.853 10.290 -13.587 1.00 97.38 212 ILE A N 1
ATOM 1693 C CA . ILE A 1 212 ? 9.104 9.341 -12.766 1.00 97.38 212 ILE A CA 1
ATOM 1694 C C . ILE A 1 212 ? 7.730 9.145 -13.397 1.00 97.38 212 ILE A C 1
ATOM 1696 O O . ILE A 1 212 ? 7.024 10.101 -13.705 1.00 97.38 212 ILE A O 1
ATOM 1700 N N . SER A 1 213 ? 7.363 7.892 -13.612 1.00 96.75 213 SER A N 1
ATOM 1701 C CA . SER A 1 213 ? 6.055 7.466 -14.098 1.00 96.75 213 SER A CA 1
ATOM 1702 C C . SER A 1 213 ? 5.442 6.500 -13.096 1.00 96.75 213 SER A C 1
ATOM 1704 O O . SER A 1 213 ? 6.151 5.708 -12.474 1.00 96.75 213 SER A O 1
ATOM 1706 N N . THR A 1 214 ? 4.124 6.548 -12.949 1.00 96.38 214 THR A N 1
ATOM 1707 C CA . THR A 1 214 ? 3.368 5.648 -12.075 1.00 96.38 214 THR A CA 1
ATOM 1708 C C . THR A 1 214 ? 2.292 4.946 -12.895 1.00 96.38 214 THR A C 1
ATOM 1710 O O . THR A 1 214 ? 1.707 5.525 -13.813 1.00 96.38 214 THR A O 1
ATOM 1713 N N . ALA A 1 215 ? 2.056 3.672 -12.602 1.00 96.88 215 ALA A N 1
ATOM 1714 C CA . ALA A 1 215 ? 1.023 2.871 -13.239 1.00 96.88 215 ALA A CA 1
ATOM 1715 C C . ALA A 1 215 ? 0.327 2.022 -12.180 1.00 96.88 215 ALA A C 1
ATOM 1717 O O . ALA A 1 215 ? 0.958 1.187 -11.536 1.00 96.88 215 ALA A O 1
ATOM 1718 N N . THR A 1 216 ? -0.979 2.214 -12.020 1.00 96.06 216 THR A N 1
ATOM 1719 C CA . THR A 1 216 ? -1.766 1.484 -11.021 1.00 96.06 216 THR A CA 1
ATOM 1720 C C . THR A 1 216 ? -2.643 0.416 -11.675 1.00 96.06 216 THR A C 1
ATOM 1722 O O . THR A 1 216 ? -3.076 0.565 -12.824 1.00 96.06 216 THR A O 1
ATOM 1725 N N . TYR A 1 217 ? -2.897 -0.666 -10.944 1.00 96.94 217 TYR A N 1
ATOM 1726 C CA . TYR A 1 217 ? -3.653 -1.830 -11.400 1.00 96.94 217 TYR A CA 1
ATOM 1727 C C . TYR A 1 217 ? -4.691 -2.241 -10.355 1.00 96.94 217 TYR A C 1
ATOM 1729 O O . TYR A 1 217 ? -4.459 -2.111 -9.149 1.00 96.94 217 TYR A O 1
ATOM 1737 N N . ASP A 1 218 ? -5.812 -2.814 -10.803 1.00 95.94 218 ASP A N 1
ATOM 1738 C CA . ASP A 1 218 ? -6.777 -3.476 -9.914 1.00 95.94 218 ASP A CA 1
ATOM 1739 C C . ASP A 1 218 ? -6.208 -4.826 -9.429 1.00 95.94 218 ASP A C 1
ATOM 1741 O O . ASP A 1 218 ? -6.673 -5.905 -9.797 1.00 95.94 218 ASP A O 1
ATOM 1745 N N . SER A 1 219 ? -5.141 -4.762 -8.634 1.00 96.12 219 SER A N 1
ATOM 1746 C CA . SER A 1 219 ? -4.433 -5.888 -8.024 1.00 96.12 219 SER A CA 1
ATOM 1747 C C . SER A 1 219 ? -3.874 -5.491 -6.653 1.00 96.12 219 SER A C 1
ATOM 1749 O O . SER A 1 219 ? -3.934 -4.320 -6.274 1.00 96.12 219 SER A O 1
ATOM 1751 N N . GLY A 1 220 ? -3.353 -6.457 -5.900 1.00 96.62 220 GLY A N 1
ATOM 1752 C CA . GLY A 1 220 ? -2.544 -6.214 -4.709 1.00 96.62 220 GLY A CA 1
ATOM 1753 C C . GLY A 1 220 ? -1.058 -6.017 -5.021 1.00 96.62 220 GLY A C 1
ATOM 1754 O O . GLY A 1 220 ? -0.676 -5.657 -6.134 1.00 96.62 220 GLY A O 1
ATOM 1755 N N . HIS A 1 221 ? -0.229 -6.313 -4.025 1.00 96.94 221 HIS A N 1
ATOM 1756 C CA . HIS A 1 221 ? 1.223 -6.154 -3.979 1.00 96.94 221 HIS A CA 1
ATOM 1757 C C . HIS A 1 221 ? 1.941 -6.767 -5.178 1.00 96.94 221 HIS A C 1
ATOM 1759 O O . HIS A 1 221 ? 2.772 -6.146 -5.835 1.00 96.94 221 HIS A O 1
ATOM 1765 N N . MET A 1 222 ? 1.573 -8.000 -5.513 1.00 94.88 222 MET A N 1
ATOM 1766 C CA . MET A 1 222 ? 2.012 -8.646 -6.738 1.00 94.88 222 MET A CA 1
ATOM 1767 C C . MET A 1 222 ? 1.039 -8.246 -7.843 1.00 94.88 222 MET A C 1
ATOM 1769 O O . MET A 1 222 ? 0.035 -8.914 -8.097 1.00 94.88 222 MET A O 1
ATOM 1773 N N . VAL A 1 223 ? 1.328 -7.122 -8.500 1.00 94.88 223 VAL A N 1
ATOM 1774 C CA . VAL A 1 223 ? 0.460 -6.544 -9.539 1.00 94.88 223 VAL A CA 1
ATOM 1775 C C . VAL A 1 223 ? 0.145 -7.525 -10.676 1.00 94.88 223 VAL A C 1
ATOM 1777 O O . VAL A 1 223 ? -0.888 -7.407 -11.330 1.00 94.88 223 VAL A O 1
ATOM 1780 N N . TYR A 1 224 ? 1.012 -8.517 -10.894 1.00 93.62 224 TYR A N 1
ATOM 1781 C CA . TYR A 1 224 ? 0.870 -9.550 -11.918 1.00 93.62 224 TYR A CA 1
ATOM 1782 C C . TYR A 1 224 ? -0.095 -10.686 -11.542 1.00 93.62 224 TYR A C 1
ATOM 1784 O O . TYR A 1 224 ? -0.379 -11.525 -12.394 1.00 93.62 224 TYR A O 1
ATOM 1792 N N . LEU A 1 225 ? -0.609 -10.753 -10.307 1.00 93.75 225 LEU A N 1
ATOM 1793 C CA . LEU A 1 225 ? -1.551 -11.812 -9.920 1.00 93.75 225 LEU A CA 1
ATOM 1794 C C . LEU A 1 225 ? -2.903 -11.682 -10.615 1.00 93.75 225 LEU A C 1
ATOM 1796 O O . LEU A 1 225 ? -3.533 -12.692 -10.919 1.00 93.75 225 LEU A O 1
ATOM 1800 N N . ASN A 1 226 ? -3.356 -10.456 -10.884 1.00 94.94 226 ASN A N 1
ATOM 1801 C CA . ASN A 1 226 ? -4.580 -10.264 -11.644 1.00 94.94 226 ASN A CA 1
ATOM 1802 C C . ASN A 1 226 ? -4.297 -10.322 -13.151 1.00 94.94 226 ASN A C 1
ATOM 1804 O O . ASN A 1 226 ? -3.891 -9.329 -13.756 1.00 94.94 226 ASN A O 1
ATOM 1808 N N . SER A 1 227 ? -4.562 -11.470 -13.772 1.00 95.25 227 SER A N 1
ATOM 1809 C CA . SER A 1 227 ? -4.331 -11.671 -15.207 1.00 95.25 227 SER A CA 1
ATOM 1810 C C . SER A 1 227 ? -5.136 -10.735 -16.107 1.00 95.25 227 SER A C 1
ATOM 1812 O O . SER A 1 227 ? -4.679 -10.395 -17.199 1.00 95.25 227 SER A O 1
ATOM 1814 N N . THR A 1 228 ? -6.278 -10.214 -15.643 1.00 96.94 228 THR A N 1
ATOM 1815 C CA . THR A 1 228 ? -7.049 -9.225 -16.414 1.00 96.94 228 THR A CA 1
ATOM 1816 C C . THR A 1 228 ? -6.290 -7.907 -16.593 1.00 96.94 228 THR A C 1
ATOM 1818 O O . THR A 1 228 ? -6.605 -7.136 -17.496 1.00 96.94 228 THR A O 1
ATOM 1821 N N . GLN A 1 229 ? -5.280 -7.650 -15.755 1.00 97.12 229 GLN A N 1
ATOM 1822 C CA . GLN A 1 229 ? -4.431 -6.462 -15.814 1.00 97.12 229 GLN A CA 1
ATOM 1823 C C . GLN A 1 229 ? -3.199 -6.661 -16.711 1.00 97.12 229 GLN A C 1
ATOM 1825 O O . GLN A 1 229 ? -2.538 -5.678 -17.039 1.00 97.12 229 GLN A O 1
ATOM 1830 N N . HIS A 1 230 ? -2.884 -7.889 -17.149 1.00 97.19 230 HIS A N 1
ATOM 1831 C CA . HIS A 1 230 ? -1.686 -8.175 -17.955 1.00 97.19 230 HIS A CA 1
ATOM 1832 C C . HIS A 1 230 ? -1.600 -7.370 -19.259 1.00 97.19 230 HIS A C 1
ATOM 1834 O O . HIS A 1 230 ? -0.512 -6.869 -19.544 1.00 97.19 230 HIS A O 1
ATOM 1840 N N . PRO A 1 231 ? -2.682 -7.174 -20.045 1.00 97.94 231 PRO A N 1
ATOM 1841 C CA . PRO A 1 231 ? -2.602 -6.359 -21.257 1.00 97.94 231 PRO A CA 1
ATOM 1842 C C . PRO A 1 231 ? -2.210 -4.908 -20.961 1.00 97.94 231 PRO A C 1
ATOM 1844 O O . PRO A 1 231 ? -1.315 -4.371 -21.612 1.00 97.94 231 PRO A O 1
ATOM 1847 N N . LYS A 1 232 ? -2.823 -4.302 -19.933 1.00 97.50 232 LYS A N 1
ATOM 1848 C CA . LYS A 1 232 ? -2.484 -2.949 -19.471 1.00 97.50 232 LYS A CA 1
ATOM 1849 C C . LYS A 1 232 ? -1.039 -2.894 -18.980 1.00 97.50 232 LYS A C 1
ATOM 1851 O O . LYS A 1 232 ? -0.283 -2.035 -19.405 1.00 97.50 232 LYS A O 1
ATOM 1856 N N . MET A 1 233 ? -0.644 -3.852 -18.145 1.00 97.56 233 MET A N 1
ATOM 1857 C CA . MET A 1 233 ? 0.706 -3.949 -17.596 1.00 97.56 233 MET A CA 1
ATOM 1858 C C . MET A 1 233 ? 1.774 -4.046 -18.683 1.00 97.56 233 MET A C 1
ATOM 1860 O O . MET A 1 233 ? 2.781 -3.343 -18.632 1.00 97.56 233 MET A O 1
ATOM 1864 N N . LYS A 1 234 ? 1.539 -4.896 -19.687 1.00 97.62 234 LYS A N 1
ATOM 1865 C CA . LYS A 1 234 ? 2.419 -5.018 -20.847 1.00 97.62 234 LYS A CA 1
ATOM 1866 C C . LYS A 1 234 ? 2.502 -3.695 -21.600 1.00 97.62 234 LYS A C 1
ATOM 1868 O O . LYS A 1 234 ? 3.603 -3.277 -21.934 1.00 97.62 234 LYS A O 1
ATOM 1873 N N . GLN A 1 235 ? 1.366 -3.051 -21.863 1.00 98.00 235 GLN A N 1
ATOM 1874 C CA . GLN A 1 235 ? 1.338 -1.781 -22.583 1.00 98.00 235 GLN A CA 1
ATOM 1875 C C . GLN A 1 235 ? 2.090 -0.681 -21.825 1.00 98.00 235 GLN A C 1
ATOM 1877 O O . GLN A 1 235 ? 2.913 0.002 -22.425 1.00 98.00 235 GLN A O 1
ATOM 1882 N N . ASP A 1 236 ? 1.856 -0.541 -20.520 1.00 97.94 236 ASP A N 1
ATOM 1883 C CA . ASP A 1 236 ? 2.525 0.449 -19.670 1.00 97.94 236 ASP A CA 1
ATOM 1884 C C . ASP A 1 236 ? 4.042 0.211 -19.629 1.00 97.94 236 ASP A C 1
ATOM 1886 O O . ASP A 1 236 ? 4.823 1.154 -19.761 1.00 97.94 236 ASP A O 1
ATOM 1890 N N . PHE A 1 237 ? 4.469 -1.052 -19.523 1.00 96.75 237 PHE A N 1
ATOM 1891 C CA . PHE A 1 237 ? 5.885 -1.414 -19.551 1.00 96.75 237 PHE A CA 1
ATOM 1892 C C . PHE A 1 237 ? 6.534 -1.137 -20.913 1.00 96.75 237 PHE A C 1
ATOM 1894 O O . PHE A 1 237 ? 7.605 -0.538 -20.964 1.00 96.75 237 PHE A O 1
ATOM 1901 N N . VAL A 1 238 ? 5.886 -1.519 -22.019 1.00 97.44 238 VAL A N 1
ATOM 1902 C CA . VAL A 1 238 ? 6.380 -1.233 -23.378 1.00 97.44 238 VAL A CA 1
ATOM 1903 C C . VAL A 1 238 ? 6.492 0.274 -23.598 1.00 97.44 238 VAL A C 1
ATOM 1905 O O . VAL A 1 238 ? 7.553 0.746 -23.992 1.00 97.44 238 VAL A O 1
ATOM 1908 N N . ASN A 1 239 ? 5.456 1.038 -23.242 1.00 96.69 239 ASN A N 1
ATOM 1909 C CA . ASN A 1 239 ? 5.472 2.497 -23.337 1.00 96.69 239 ASN A CA 1
ATOM 1910 C C . ASN A 1 239 ? 6.628 3.110 -22.535 1.00 96.69 239 ASN A C 1
ATOM 1912 O O . ASN A 1 239 ? 7.279 4.044 -23.001 1.00 96.69 239 ASN A O 1
ATOM 1916 N N . PHE A 1 240 ? 6.890 2.595 -21.330 1.00 97.31 240 PHE A N 1
ATOM 1917 C CA . PHE A 1 240 ? 8.004 3.046 -20.503 1.00 97.31 240 PHE A CA 1
ATOM 1918 C C . PHE A 1 240 ? 9.363 2.750 -21.146 1.00 97.31 240 PHE A C 1
ATOM 1920 O O . PHE A 1 240 ? 10.229 3.628 -21.162 1.00 97.31 240 PHE A O 1
ATOM 1927 N N . ILE A 1 241 ? 9.550 1.547 -21.697 1.00 96.62 241 ILE A N 1
ATOM 1928 C CA . ILE A 1 241 ? 10.776 1.177 -22.413 1.00 96.62 241 ILE A CA 1
ATOM 1929 C C . ILE A 1 241 ? 10.964 2.072 -23.640 1.00 96.62 241 ILE A C 1
ATOM 1931 O O . ILE A 1 241 ? 12.013 2.699 -23.764 1.00 96.62 241 ILE A O 1
ATOM 1935 N N . ASP A 1 242 ? 9.944 2.223 -24.482 1.00 94.56 242 ASP A N 1
ATOM 1936 C CA . ASP A 1 242 ? 10.005 3.054 -25.689 1.00 94.56 242 ASP A CA 1
ATOM 1937 C C . ASP A 1 242 ? 10.312 4.523 -25.359 1.00 94.56 242 ASP A C 1
ATOM 1939 O O . ASP A 1 242 ? 11.114 5.167 -26.036 1.00 94.56 242 ASP A O 1
ATOM 1943 N N . ALA A 1 243 ? 9.736 5.053 -24.275 1.00 91.81 243 ALA A N 1
ATOM 1944 C CA . ALA A 1 243 ? 10.018 6.405 -23.791 1.00 91.81 243 ALA A CA 1
ATOM 1945 C C . ALA A 1 243 ? 11.417 6.564 -23.163 1.00 91.81 243 ALA A C 1
ATOM 1947 O O . ALA A 1 243 ? 11.885 7.694 -22.979 1.00 91.81 243 ALA A O 1
ATOM 1948 N N . SER A 1 244 ? 12.069 5.454 -22.811 1.00 93.38 244 SER A N 1
ATOM 1949 C CA . SER A 1 244 ? 13.412 5.418 -22.222 1.00 93.38 244 SER A CA 1
ATOM 1950 C C . SER A 1 244 ? 14.512 5.202 -23.263 1.00 93.38 244 SER A C 1
ATOM 1952 O O . SER A 1 244 ? 15.679 5.476 -22.978 1.00 93.38 244 SER A O 1
ATOM 1954 N N . LEU A 1 245 ? 14.165 4.735 -24.465 1.00 89.75 245 LEU A N 1
ATOM 1955 C CA . LEU A 1 245 ? 15.114 4.558 -25.557 1.00 89.75 245 LEU A CA 1
ATOM 1956 C C . LEU A 1 245 ? 15.468 5.906 -26.214 1.00 89.75 245 LEU A C 1
ATOM 1958 O O . LEU A 1 245 ? 14.617 6.795 -26.328 1.00 89.75 245 LEU A O 1
ATOM 1962 N N . PRO A 1 246 ? 16.717 6.082 -26.685 1.00 81.19 246 PRO A N 1
ATOM 1963 C CA . PRO A 1 246 ? 17.076 7.233 -27.500 1.00 81.19 246 PRO A CA 1
ATOM 1964 C C . PRO A 1 246 ? 16.190 7.282 -28.746 1.00 81.19 246 PRO A C 1
ATOM 1966 O O . PRO A 1 246 ? 16.060 6.288 -29.462 1.00 81.19 246 PRO A O 1
ATOM 1969 N N . LYS A 1 247 ? 15.609 8.447 -29.045 1.00 77.12 247 LYS A N 1
ATOM 1970 C CA . LYS A 1 247 ? 15.007 8.665 -30.363 1.00 77.12 247 LYS A CA 1
ATOM 1971 C C . LYS A 1 247 ? 16.151 8.675 -31.372 1.00 77.12 247 LYS A C 1
ATOM 1973 O O . LYS A 1 247 ? 17.035 9.519 -31.255 1.00 77.12 247 LYS A O 1
ATOM 1978 N N . GLY A 1 248 ? 16.165 7.702 -32.283 1.00 68.44 248 GLY A N 1
ATOM 1979 C CA . GLY A 1 248 ? 17.180 7.612 -33.332 1.00 68.44 248 GLY A CA 1
ATOM 1980 C C . GLY A 1 248 ? 17.321 8.945 -34.069 1.00 68.44 248 GLY A C 1
ATOM 1981 O O . GLY A 1 248 ? 16.313 9.600 -34.344 1.00 68.44 248 GLY A O 1
ATOM 1982 N N . HIS A 1 249 ? 18.570 9.351 -34.302 1.00 42.38 249 HIS A N 1
ATOM 1983 C CA . HIS A 1 249 ? 18.916 10.483 -35.160 1.00 42.38 249 HIS A CA 1
ATOM 1984 C C . HIS A 1 249 ? 18.699 10.139 -36.632 1.00 42.38 249 HIS A C 1
ATOM 1986 O O . HIS A 1 249 ? 18.983 8.976 -37.002 1.00 42.38 249 HIS A O 1
#

pLDDT: mean 89.87, std 13.64, range [42.38, 98.62]

Sequence (249 aa):
MQDAGRTRQEVAQWAMGEYSQALDKGDALTPDERLAIIDKLARYTGLNKDIIDLANLRIDVRLFTHYLLADQKLRVGRYDGRFTAPDPNGFFDTQFFDPTNAQIGPPFTSVFNDYIRRELNYKVDMPYYTSARDSGLFQWSWMGGPPPPTGAAATTDQGYTDTATALRQAMVKNPFLKVLVMEGYYDLATPFLAANYTMNHLDLTPQYHKNISTATYDSGHMVYLNSTQHPKMKQDFVNFIDASLPKGH